Protein AF-A0A267EUT4-F1 (afdb_monomer)

Mean predicted aligned error: 7.63 Å

Organism: NCBI:txid282301

pLDDT: mean 88.38, std 17.06, range [28.73, 98.88]

Foldseek 3Di:
DVVVVVVVVVVVVVVVVVVVVVVPQPPDAPVNFKDWDAWDDDDPFWTWTWIAGPPPRDIWIKTKGQQVPDDPVLVVLVVQLLVLLQPDDDPQAWHFPDWHDHDRMIITTTQDAAQAFPLVLLVPDPDDDVVNLVLLLVSVVVSLVSCVVQQKAQQADDRNQWTFRHNDVPGRTHGHDSSVMDHADPPGQWDQPAQDYDLLLAALCSLVSHTHGSCSSVSSSVQVSVCSHPVDGQFDDPDSVRSSVCRNVVPGDDDDPPDDD

Sequence (261 aa):
KRHKFLRRLKNQSISLLFQYAYDRMTTAKFGDLYDLKEEIGRGAFSIVRRCVQKTTGLEFAAKIINTRRLSTRDMQKLEREARICRLLKHPNIVRLHDSIQDEGFHYLVFDLVTGGELFEDIVAREFYSEADASNCMQQILESVNYCHQHSIVHRDLKPENLLLASKTKGAVVKLADFGLAIELQPDQSSAWFGFAGTPGYLSPEVLRKDAYGKPVDVWACGVILYILLVGYPPFWDEDQSRLYAQIKAGAFDYHRQSGTR

Solvent-accessible surface area (backbone atoms only — not comparable to full-atom values): 14699 Å² total; per-residue (Å²): 112,71,69,62,50,55,51,52,50,51,52,50,50,51,52,49,49,51,47,53,58,53,72,57,50,64,93,60,46,61,76,81,47,36,46,81,58,61,78,76,47,75,57,98,66,33,40,28,23,36,28,29,33,68,92,78,68,50,69,28,28,31,40,39,30,54,53,79,79,49,52,76,68,52,49,55,38,50,57,47,27,55,53,51,39,64,70,50,83,50,90,26,33,60,37,50,80,46,74,43,72,42,98,56,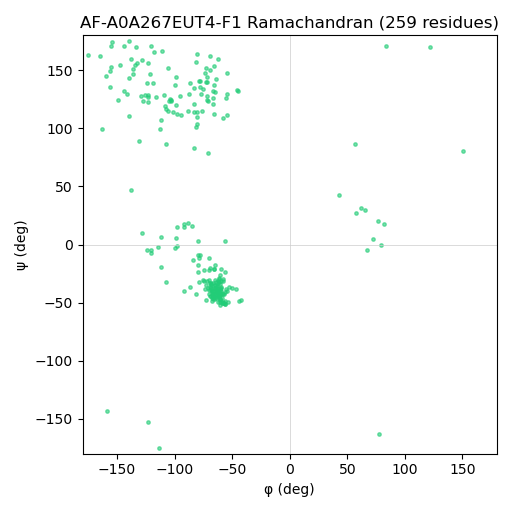31,36,37,41,31,26,60,54,65,68,30,48,40,47,58,62,54,57,72,70,44,95,75,86,51,72,69,56,41,49,59,52,47,50,38,52,48,52,36,52,50,53,35,44,77,69,35,32,34,52,52,53,62,50,59,91,30,32,28,17,50,34,77,52,91,86,43,55,51,20,45,45,78,50,71,69,40,46,76,51,56,98,89,44,75,54,43,74,86,71,86,74,56,53,81,78,34,53,32,44,46,57,78,71,67,40,64,43,44,60,64,42,48,54,47,14,49,52,41,51,53,43,25,66,74,70,75,49,68,60,52,78,54,95,48,65,68,58,28,52,48,31,45,60,67,66,59,57,82,82,79,76,76,91,79,79,132

Radius of gyration: 20.31 Å; Cα contacts (8 Å, |Δi|>4): 414; chains: 1; bounding box: 48×61×58 Å

Structure (mmCIF, N/CA/C/O backbone):
data_AF-A0A267EUT4-F1
#
_entry.id   AF-A0A267EUT4-F1
#
loop_
_atom_site.group_PDB
_atom_site.id
_atom_site.type_symbol
_atom_site.label_atom_id
_atom_site.label_alt_id
_atom_site.label_comp_id
_atom_site.label_asym_id
_atom_site.label_entity_id
_atom_site.label_seq_id
_atom_site.pdbx_PDB_ins_code
_atom_site.Cartn_x
_atom_site.Cartn_y
_atom_site.Cartn_z
_atom_site.occupancy
_atom_site.B_iso_or_equiv
_atom_site.auth_seq_id
_atom_site.auth_comp_id
_atom_site.auth_asym_id
_atom_site.auth_atom_id
_atom_site.pdbx_PDB_model_num
ATOM 1 N N . LYS A 1 1 ? -7.784 38.944 -0.589 1.00 46.94 1 LYS A N 1
ATOM 2 C CA . LYS A 1 1 ? -7.537 38.741 0.870 1.00 46.94 1 LYS A CA 1
ATOM 3 C C . LYS A 1 1 ? -8.721 38.070 1.593 1.00 46.94 1 LYS A C 1
ATOM 5 O O . LYS A 1 1 ? -8.507 37.044 2.224 1.00 46.94 1 LYS A O 1
ATOM 10 N N . ARG A 1 2 ? -9.969 38.537 1.415 1.00 28.73 2 ARG A N 1
ATOM 11 C CA . ARG A 1 2 ? -11.197 37.968 2.029 1.00 28.73 2 ARG A CA 1
ATOM 12 C C . ARG A 1 2 ? -11.488 36.493 1.663 1.00 28.73 2 ARG A C 1
ATOM 14 O O . ARG A 1 2 ? -11.863 35.710 2.524 1.00 28.73 2 ARG A O 1
ATOM 21 N N . HIS A 1 3 ? -11.206 36.085 0.422 1.00 37.44 3 HIS A N 1
ATOM 22 C CA . HIS A 1 3 ? -11.368 34.694 -0.044 1.00 37.44 3 HIS A CA 1
ATOM 23 C C . HIS A 1 3 ? -10.372 33.694 0.586 1.00 37.44 3 HIS A C 1
ATOM 25 O O . HIS A 1 3 ? -10.754 32.577 0.924 1.00 37.44 3 HIS A O 1
ATOM 31 N N . LYS A 1 4 ? -9.111 34.101 0.819 1.00 42.62 4 LYS A N 1
ATOM 32 C CA . LYS A 1 4 ? -8.109 33.282 1.535 1.00 42.62 4 LYS A CA 1
ATOM 33 C C . LYS A 1 4 ? -8.484 33.095 3.011 1.00 42.62 4 LYS A C 1
ATOM 35 O O . LYS A 1 4 ? -8.304 32.007 3.541 1.00 42.62 4 LYS A O 1
ATOM 40 N N . PHE A 1 5 ? -9.049 34.123 3.649 1.00 33.75 5 PHE A N 1
ATOM 41 C CA . PHE A 1 5 ? -9.514 34.074 5.040 1.00 33.75 5 PHE A CA 1
ATOM 42 C C . PHE A 1 5 ? -10.718 33.132 5.223 1.00 33.75 5 PHE A C 1
ATOM 44 O O . PHE A 1 5 ? -10.686 32.262 6.086 1.00 33.75 5 PHE A O 1
ATOM 51 N N . LEU A 1 6 ? -11.723 33.217 4.341 1.00 34.81 6 LEU A N 1
ATOM 52 C CA . LEU A 1 6 ? -12.895 32.328 4.359 1.00 34.81 6 LEU A CA 1
ATOM 53 C C . LEU A 1 6 ? -12.539 30.854 4.078 1.00 34.81 6 LEU A C 1
ATOM 55 O O . LEU A 1 6 ? -13.128 29.959 4.680 1.00 34.81 6 LEU A O 1
ATOM 59 N N . ARG A 1 7 ? -11.544 30.583 3.215 1.00 45.72 7 ARG A N 1
ATOM 60 C CA . ARG A 1 7 ? -11.002 29.223 3.007 1.00 45.72 7 ARG A CA 1
ATOM 61 C C . ARG A 1 7 ? -10.261 28.690 4.235 1.00 45.72 7 ARG A C 1
ATOM 63 O O . ARG A 1 7 ? -10.434 27.528 4.583 1.00 45.72 7 ARG A O 1
ATOM 70 N N . ARG A 1 8 ? -9.473 29.534 4.910 1.00 37.97 8 ARG A N 1
ATOM 71 C CA . ARG A 1 8 ? -8.750 29.166 6.140 1.00 37.97 8 ARG A CA 1
ATOM 72 C C . ARG A 1 8 ? -9.717 28.830 7.280 1.00 37.97 8 ARG A C 1
ATOM 74 O O . ARG A 1 8 ? -9.497 27.846 7.974 1.00 37.97 8 ARG A O 1
ATOM 81 N N . LEU A 1 9 ? -10.815 29.583 7.390 1.00 35.38 9 LEU A N 1
ATOM 82 C CA . LEU A 1 9 ? -11.908 29.300 8.323 1.00 35.38 9 LEU A CA 1
ATOM 83 C C . LEU A 1 9 ? -12.626 27.986 7.986 1.00 35.38 9 LEU A C 1
ATOM 85 O O . LEU A 1 9 ? -12.799 27.172 8.879 1.00 35.38 9 LEU A O 1
ATOM 89 N N . LYS A 1 10 ? -12.955 27.714 6.711 1.00 44.56 10 LYS A N 1
ATOM 90 C CA . LYS A 1 10 ? -13.550 26.421 6.305 1.00 44.56 10 LYS A CA 1
ATOM 91 C C . LYS A 1 10 ? -12.644 25.221 6.610 1.00 44.56 10 LYS A C 1
ATOM 93 O O . LYS A 1 10 ? -13.140 24.218 7.110 1.00 44.56 10 LYS A O 1
ATOM 98 N N . ASN A 1 11 ? -11.336 25.320 6.359 1.00 47.66 11 ASN A N 1
ATOM 99 C CA . ASN A 1 11 ? -10.393 24.236 6.670 1.00 47.66 11 ASN A CA 1
ATOM 100 C C . ASN A 1 11 ? -10.199 24.047 8.181 1.00 47.66 11 ASN A C 1
ATOM 102 O O . ASN A 1 11 ? -10.115 22.908 8.635 1.00 47.66 11 ASN A O 1
ATOM 106 N N . GLN A 1 12 ? -10.191 25.129 8.969 1.00 44.66 12 GLN A N 1
ATOM 107 C CA . GLN A 1 12 ? -10.233 25.021 10.430 1.00 44.66 12 GLN A CA 1
ATOM 108 C C . GLN A 1 12 ? -11.531 24.362 10.901 1.00 44.66 12 GLN A C 1
ATOM 110 O O . GLN A 1 12 ? -11.464 23.476 11.740 1.00 44.66 12 GLN A O 1
ATOM 115 N N . SER A 1 13 ? -12.690 24.708 10.333 1.00 49.50 13 SER A N 1
ATOM 116 C CA . SER A 1 13 ? -13.975 24.091 10.685 1.00 49.50 13 SER A CA 1
ATOM 117 C C . SER A 1 13 ? -14.050 22.607 10.320 1.00 49.50 13 SER A C 1
ATOM 119 O O . SER A 1 13 ? -14.604 21.836 11.092 1.00 49.50 13 SER A O 1
ATOM 121 N N . ILE A 1 14 ? -13.471 22.180 9.191 1.00 54.81 14 ILE A N 1
ATOM 122 C CA . ILE A 1 14 ? -13.390 20.757 8.818 1.00 54.81 14 ILE A CA 1
ATOM 123 C C . ILE A 1 14 ? -12.430 20.015 9.751 1.00 54.81 14 ILE A C 1
ATOM 125 O O . ILE A 1 14 ? -12.784 18.951 10.242 1.00 54.81 14 ILE A O 1
ATOM 129 N N . SER A 1 15 ? -11.261 20.586 10.059 1.00 52.94 15 SER A N 1
ATOM 130 C CA . SER A 1 15 ? -10.335 20.023 11.051 1.00 52.94 15 SER A CA 1
ATOM 131 C C . SER A 1 15 ? -10.977 19.918 12.433 1.00 52.94 15 SER A C 1
ATOM 133 O O . SER A 1 15 ? -10.787 18.913 13.104 1.00 52.94 15 SER A O 1
ATOM 135 N N . LEU A 1 16 ? -11.759 20.920 12.845 1.00 43.53 16 LEU A N 1
ATOM 136 C CA . LEU A 1 16 ? -12.514 20.920 14.096 1.00 43.53 16 LEU A CA 1
ATOM 137 C C . LEU A 1 16 ? -13.647 19.901 14.072 1.00 43.53 16 LEU A C 1
ATOM 139 O O . LEU A 1 16 ? -13.836 19.242 15.074 1.00 43.53 16 LEU A O 1
ATOM 143 N N . LEU A 1 17 ? -14.361 19.716 12.959 1.00 48.28 17 LEU A N 1
ATOM 144 C CA . LEU A 1 17 ? -15.377 18.665 12.812 1.00 48.28 17 LEU A CA 1
ATOM 145 C C . LEU A 1 17 ? -14.755 17.264 12.791 1.00 48.28 17 LEU A C 1
ATOM 147 O O . LEU A 1 17 ? -15.343 16.337 13.338 1.00 48.28 17 LEU A O 1
ATOM 151 N N . PHE A 1 18 ? -13.562 17.107 12.213 1.00 53.62 18 PHE A N 1
ATOM 152 C CA . PHE A 1 18 ? -12.778 15.876 12.305 1.00 53.62 18 PHE A CA 1
ATOM 153 C C . PHE A 1 18 ? -12.300 15.626 13.731 1.00 53.62 18 PHE A C 1
ATOM 155 O O . PHE A 1 18 ? -12.434 14.500 14.187 1.00 53.62 18 PHE A O 1
ATOM 162 N N . GLN A 1 19 ? -11.824 16.657 14.437 1.00 45.75 19 GLN A N 1
ATOM 163 C CA . GLN A 1 19 ? -11.463 16.585 15.852 1.00 45.75 19 GLN A CA 1
ATOM 164 C C . GLN A 1 19 ? -12.692 16.272 16.717 1.00 45.75 19 GLN A C 1
ATOM 166 O O . GLN A 1 19 ? -12.622 15.416 17.576 1.00 45.75 19 GLN A O 1
ATOM 171 N N . TYR A 1 20 ? -13.852 16.866 16.432 1.00 39.44 20 TYR A N 1
ATOM 172 C CA . TYR A 1 20 ? -15.113 16.602 17.136 1.00 39.44 20 TYR A CA 1
ATOM 173 C C . TYR A 1 20 ? -15.648 15.191 16.848 1.00 39.44 20 TYR A C 1
ATOM 175 O O . TYR A 1 20 ? -16.255 14.560 17.707 1.00 39.44 20 TYR A O 1
ATOM 183 N N . ALA A 1 21 ? -15.424 14.673 15.637 1.00 47.81 21 ALA A N 1
ATOM 184 C CA . ALA A 1 21 ? -15.717 13.289 15.267 1.00 47.81 21 ALA A CA 1
ATOM 185 C C . ALA A 1 21 ? -14.646 12.294 15.757 1.00 47.81 21 ALA A C 1
ATOM 187 O O . ALA A 1 21 ? -14.911 11.095 15.767 1.00 47.81 21 ALA A O 1
ATOM 188 N N . TYR A 1 22 ? -13.451 12.774 16.114 1.00 46.94 22 TYR A N 1
ATOM 189 C CA . TYR A 1 22 ? -12.378 12.027 16.776 1.00 46.94 22 TYR A CA 1
ATOM 190 C C . TYR A 1 22 ? -12.647 11.953 18.286 1.00 46.94 22 TYR A C 1
ATOM 192 O O . TYR A 1 22 ? -12.605 10.877 18.858 1.00 46.94 22 TYR A O 1
ATOM 200 N N . ASP A 1 23 ? -13.085 13.052 18.901 1.00 45.25 23 ASP A N 1
ATOM 201 C CA . ASP A 1 23 ? -13.531 13.118 20.300 1.00 45.25 23 ASP A CA 1
ATOM 202 C C . ASP A 1 23 ? -14.860 12.379 20.529 1.00 45.25 23 ASP A C 1
ATOM 204 O O . ASP A 1 23 ? -15.173 11.985 21.649 1.00 45.25 23 ASP A O 1
ATOM 208 N N . ARG A 1 24 ? -15.644 12.140 19.466 1.00 42.06 24 ARG A N 1
ATOM 209 C CA . ARG A 1 24 ? -16.771 11.192 19.468 1.00 42.06 24 ARG A CA 1
ATOM 210 C C . ARG A 1 24 ? -16.358 9.745 19.177 1.00 42.06 24 ARG A C 1
ATOM 212 O O . ARG A 1 24 ? -17.240 8.933 18.889 1.00 42.06 24 ARG A O 1
ATOM 219 N N . MET A 1 25 ? -15.070 9.394 19.266 1.00 53.47 25 MET A N 1
ATOM 220 C CA . MET A 1 25 ? -14.689 7.997 19.477 1.00 53.47 25 MET A CA 1
ATOM 221 C C . MET A 1 25 ? -15.424 7.526 20.728 1.00 53.47 25 MET A C 1
ATOM 223 O O . MET A 1 25 ? -15.230 8.026 21.833 1.00 53.47 25 MET A O 1
ATOM 227 N N . THR A 1 26 ? -16.367 6.626 20.502 1.00 50.91 26 THR A N 1
ATOM 228 C CA . THR A 1 26 ? -17.147 5.956 21.527 1.00 50.91 26 THR A CA 1
ATOM 229 C C . THR A 1 26 ? -16.214 5.483 22.634 1.00 50.91 26 THR A C 1
ATOM 231 O O . THR A 1 26 ? -15.230 4.811 22.348 1.00 50.91 26 THR A O 1
ATOM 234 N N . THR A 1 27 ? -16.564 5.741 23.894 1.00 61.03 27 THR A N 1
ATOM 235 C CA . THR A 1 27 ? -15.966 5.126 25.097 1.00 61.03 27 THR A CA 1
ATOM 236 C C . THR A 1 27 ? -16.019 3.589 25.105 1.00 61.03 27 THR A C 1
ATOM 238 O O . THR A 1 27 ? -15.648 2.964 26.095 1.00 61.03 27 THR A O 1
ATOM 241 N N . ALA A 1 28 ? -16.521 2.977 24.033 1.00 76.50 28 ALA A N 1
ATOM 242 C CA . ALA A 1 28 ? -16.614 1.547 23.847 1.00 76.50 28 ALA A CA 1
ATOM 243 C C . ALA A 1 28 ? -15.214 0.945 23.734 1.00 76.50 28 ALA A C 1
ATOM 245 O O . ALA A 1 28 ? -14.406 1.356 22.896 1.00 76.50 28 ALA A O 1
ATOM 246 N N . LYS A 1 29 ? -14.950 -0.054 24.573 1.00 91.88 29 LYS A N 1
ATOM 247 C CA . LYS A 1 29 ? -13.724 -0.837 24.493 1.00 91.88 29 LYS A CA 1
ATOM 248 C C . LYS A 1 29 ? -13.790 -1.755 23.284 1.00 91.88 29 LYS A C 1
ATOM 250 O O . LYS A 1 29 ? -14.870 -2.207 22.894 1.00 91.88 29 LYS A O 1
ATOM 255 N N . PHE A 1 30 ? -12.637 -2.100 22.715 1.00 95.12 30 PHE A N 1
ATOM 256 C CA . PHE A 1 30 ? -12.600 -3.013 21.568 1.00 95.12 30 PHE A CA 1
ATOM 257 C C . PHE A 1 30 ? -13.270 -4.351 21.915 1.00 95.12 30 PHE A C 1
ATOM 259 O O . PHE A 1 30 ? -14.073 -4.876 21.142 1.00 95.12 30 PHE A O 1
ATOM 266 N N . GLY A 1 31 ? -12.981 -4.864 23.117 1.00 95.19 31 GLY A N 1
ATOM 267 C CA . GLY A 1 31 ? -13.519 -6.128 23.617 1.00 95.19 31 GLY A CA 1
ATOM 268 C C . GLY A 1 31 ? -15.034 -6.137 23.827 1.00 95.19 31 GLY A C 1
ATOM 269 O O . GLY A 1 31 ? -15.617 -7.216 23.878 1.00 95.19 31 GLY A O 1
ATOM 270 N N . ASP A 1 32 ? -15.697 -4.981 23.899 1.00 94.94 32 ASP A N 1
ATOM 271 C CA . ASP A 1 32 ? -17.162 -4.909 23.992 1.00 94.94 32 ASP A CA 1
ATOM 272 C C . ASP A 1 32 ? -17.827 -5.101 22.621 1.00 94.94 32 ASP A C 1
ATOM 274 O O . ASP A 1 32 ? -18.977 -5.532 22.540 1.00 94.94 32 ASP A O 1
ATOM 278 N N . LEU A 1 33 ? -17.096 -4.815 21.540 1.00 96.38 33 LEU A N 1
ATOM 279 C CA . LEU A 1 33 ? -17.614 -4.774 20.172 1.00 96.38 33 LEU A CA 1
ATOM 280 C C . LEU A 1 33 ? -17.157 -5.963 19.318 1.00 96.38 33 LEU A C 1
ATOM 282 O O . LEU A 1 33 ? -17.906 -6.406 18.445 1.00 96.38 33 LEU A O 1
ATOM 286 N N . TYR A 1 34 ? -15.955 -6.489 19.564 1.00 98.12 34 TYR A N 1
ATOM 287 C CA . TYR A 1 34 ? -15.331 -7.511 18.725 1.00 98.12 34 TYR A CA 1
ATOM 288 C C . TYR A 1 34 ? -14.687 -8.631 19.548 1.00 98.12 34 TYR A C 1
ATOM 290 O O . TYR A 1 34 ? -14.114 -8.400 20.612 1.00 98.12 34 TYR A O 1
ATOM 298 N N . ASP A 1 35 ? -14.710 -9.847 19.003 1.00 98.12 35 ASP A N 1
ATOM 299 C CA . ASP A 1 35 ? -13.941 -10.987 19.503 1.00 98.12 35 ASP A CA 1
ATOM 3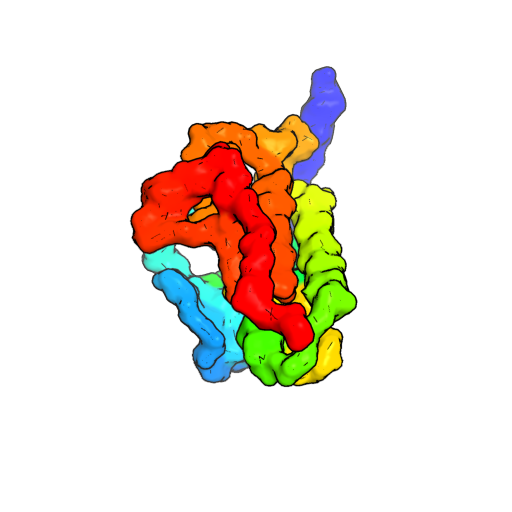00 C C . ASP A 1 35 ? -12.663 -11.172 18.677 1.00 98.12 35 ASP A C 1
ATOM 302 O O . ASP A 1 35 ? -12.737 -11.437 17.474 1.00 98.12 35 ASP A O 1
ATOM 306 N N . LEU A 1 36 ? -11.487 -11.086 19.311 1.00 97.81 36 LEU A N 1
ATOM 307 C CA . LEU A 1 36 ? -10.204 -11.397 18.663 1.00 97.81 36 LEU A CA 1
ATOM 308 C C . LEU A 1 36 ? -10.047 -12.902 18.421 1.00 97.81 36 LEU A C 1
ATOM 310 O O . LEU A 1 36 ? -10.363 -13.722 19.285 1.00 97.81 36 LEU A O 1
ATOM 314 N N . LYS A 1 37 ? -9.493 -13.254 17.262 1.00 98.06 37 LYS A N 1
ATOM 315 C CA . LYS A 1 37 ? -9.222 -14.628 16.816 1.00 98.06 37 LYS A CA 1
ATOM 316 C C . LYS A 1 37 ? -7.735 -14.788 16.501 1.00 98.06 37 LYS A C 1
ATOM 318 O O . LYS A 1 37 ? -6.921 -14.140 17.144 1.00 98.06 37 LYS A O 1
ATOM 323 N N . GLU A 1 38 ? -7.322 -15.679 15.619 1.00 97.44 38 GLU A N 1
ATOM 324 C CA . GLU A 1 38 ? -5.908 -15.930 15.318 1.00 97.44 38 GLU A CA 1
ATOM 325 C C . GLU A 1 38 ? -5.160 -14.713 14.736 1.00 97.44 38 GLU A C 1
ATOM 327 O O . GLU A 1 38 ? -5.753 -13.754 14.237 1.00 97.44 38 GLU A O 1
ATOM 332 N N . GLU A 1 39 ? -3.832 -14.743 14.846 1.00 96.81 39 GLU A N 1
ATOM 333 C CA . GLU A 1 39 ? -2.935 -13.804 14.172 1.00 96.81 39 GLU A CA 1
ATOM 334 C C . GLU A 1 39 ? -2.835 -14.146 12.687 1.00 96.81 39 GLU A C 1
ATOM 336 O O . GLU A 1 39 ? -2.670 -15.308 12.331 1.00 96.81 39 GLU A O 1
ATOM 341 N N . ILE A 1 40 ? -2.937 -13.122 11.843 1.00 92.88 40 ILE A N 1
ATOM 342 C CA . ILE A 1 40 ? -2.873 -13.243 10.380 1.00 92.88 40 ILE A CA 1
ATOM 343 C C . ILE A 1 40 ? -1.730 -12.420 9.775 1.00 92.88 40 ILE A C 1
ATOM 345 O O . ILE A 1 40 ? -1.463 -12.523 8.586 1.00 92.88 40 ILE A O 1
ATOM 349 N N . GLY A 1 41 ? -1.045 -11.603 10.578 1.00 88.19 41 GLY A N 1
ATOM 350 C CA . GLY A 1 41 ? 0.112 -10.836 10.131 1.00 88.19 41 GLY A CA 1
ATOM 351 C C . GLY A 1 41 ? 0.781 -10.069 11.265 1.00 88.19 41 GLY A C 1
ATOM 352 O O . GLY A 1 41 ? 0.193 -9.841 12.326 1.00 88.19 41 GLY A O 1
ATOM 353 N N . ARG A 1 42 ? 2.021 -9.634 11.039 1.00 89.69 42 ARG A N 1
ATOM 354 C CA . ARG A 1 42 ? 2.817 -8.902 12.028 1.00 89.69 42 ARG A CA 1
ATOM 355 C C . ARG A 1 42 ? 3.669 -7.834 11.356 1.00 89.69 42 ARG A C 1
ATOM 357 O O . ARG A 1 42 ? 4.353 -8.104 10.379 1.00 89.69 42 ARG A O 1
ATOM 364 N N . GLY A 1 43 ? 3.630 -6.629 11.912 1.00 80.81 43 GLY A N 1
ATOM 365 C CA . GLY A 1 43 ? 4.488 -5.508 11.536 1.00 80.81 43 GLY A CA 1
ATOM 366 C C . GLY A 1 43 ? 5.451 -5.133 12.663 1.00 80.81 43 GLY A C 1
ATOM 367 O O . GLY A 1 43 ? 5.478 -5.763 13.719 1.00 80.81 43 GLY A O 1
ATOM 368 N N . ALA A 1 44 ? 6.218 -4.058 12.466 1.00 77.88 44 ALA A N 1
ATOM 369 C CA . ALA A 1 44 ? 7.237 -3.618 13.426 1.00 77.88 44 ALA A CA 1
ATOM 370 C C . ALA A 1 44 ? 6.667 -3.269 14.819 1.00 77.88 44 ALA A C 1
ATOM 372 O O . ALA A 1 44 ? 7.262 -3.609 15.840 1.00 77.88 44 ALA A O 1
ATOM 373 N N . PHE A 1 45 ? 5.503 -2.610 14.864 1.00 83.69 45 PHE A N 1
ATOM 374 C CA . PHE A 1 45 ? 4.847 -2.163 16.107 1.00 83.69 45 PHE A CA 1
ATOM 375 C C . PHE A 1 45 ? 3.385 -2.605 16.210 1.00 83.69 45 PHE A C 1
ATOM 377 O O . PHE A 1 45 ? 2.649 -2.141 17.086 1.00 83.69 45 PHE A O 1
ATOM 384 N N . SER A 1 46 ? 2.956 -3.478 15.300 1.00 91.31 46 SER A N 1
ATOM 385 C CA . SER A 1 46 ? 1.572 -3.908 15.182 1.00 91.31 46 SER A CA 1
ATOM 386 C C . SER A 1 46 ? 1.465 -5.406 14.967 1.00 91.31 46 SER A C 1
ATOM 388 O O . SER A 1 46 ? 2.327 -6.020 14.342 1.00 91.31 46 SER A O 1
ATOM 390 N N . ILE A 1 47 ? 0.365 -5.983 15.430 1.00 94.69 47 ILE A N 1
ATOM 391 C CA . ILE A 1 47 ? -0.054 -7.339 15.073 1.00 94.69 47 ILE A CA 1
ATOM 392 C C . ILE A 1 47 ? -1.406 -7.216 14.386 1.00 94.69 47 ILE A C 1
ATOM 394 O O . ILE A 1 47 ? -2.243 -6.428 14.820 1.00 94.69 47 ILE A O 1
ATOM 398 N N . VAL A 1 48 ? -1.621 -7.972 13.319 1.00 95.69 48 VAL A N 1
ATOM 399 C CA . VAL A 1 48 ? -2.914 -8.068 12.648 1.00 95.69 48 VAL A CA 1
ATOM 400 C C . VAL A 1 48 ? -3.553 -9.390 13.052 1.00 95.69 48 VAL A C 1
ATOM 402 O O . VAL A 1 48 ? -2.958 -10.453 12.882 1.00 95.69 48 VAL A O 1
ATOM 405 N N . ARG A 1 49 ? -4.758 -9.333 13.617 1.00 97.88 49 ARG A N 1
ATOM 406 C CA . ARG A 1 49 ? -5.543 -10.520 13.987 1.00 97.88 49 ARG A CA 1
ATOM 407 C C . ARG A 1 49 ? -6.881 -10.493 13.277 1.00 97.88 49 ARG A C 1
ATOM 409 O O . ARG A 1 49 ? -7.457 -9.418 13.112 1.00 97.88 49 ARG A O 1
ATOM 416 N N . ARG A 1 50 ? -7.413 -11.661 12.923 1.00 98.19 50 ARG A N 1
ATOM 417 C CA . ARG A 1 50 ? -8.827 -11.750 12.549 1.00 98.19 50 ARG A CA 1
ATOM 418 C C . ARG A 1 50 ? -9.680 -11.393 13.770 1.00 98.19 50 ARG A C 1
ATOM 420 O O . ARG A 1 50 ? -9.336 -11.746 14.903 1.00 98.19 50 ARG A O 1
ATOM 427 N N . CYS A 1 51 ? -10.784 -10.689 13.563 1.00 98.44 51 CYS A N 1
ATOM 428 C CA . CYS A 1 51 ? -11.777 -10.430 14.598 1.00 98.44 51 CYS A CA 1
ATOM 429 C C . CYS A 1 51 ? -13.199 -10.574 14.056 1.00 98.44 51 CYS A C 1
ATOM 431 O O . CYS A 1 51 ? -13.420 -10.526 12.850 1.00 98.44 51 CYS A O 1
ATOM 433 N N . VAL A 1 52 ? -14.159 -10.780 14.957 1.00 98.50 52 VAL A N 1
ATOM 434 C CA . VAL A 1 52 ? -15.581 -10.935 14.620 1.00 98.50 52 VAL A CA 1
ATOM 435 C C . VAL A 1 52 ? -16.380 -9.888 15.379 1.00 98.50 52 VAL A C 1
ATOM 437 O O . VAL A 1 52 ? -16.246 -9.791 16.598 1.00 98.50 52 VAL A O 1
ATOM 440 N N . GLN A 1 53 ? -17.198 -9.101 14.685 1.00 98.25 53 GLN A N 1
ATOM 441 C CA . GLN A 1 53 ? -18.078 -8.122 15.320 1.00 98.25 53 GLN A CA 1
ATOM 442 C C . GLN A 1 53 ? -19.229 -8.837 16.032 1.00 98.25 53 GLN A C 1
ATOM 444 O O . GLN A 1 53 ? -19.989 -9.577 15.411 1.00 98.25 53 GLN A O 1
ATOM 449 N N . LYS A 1 54 ? -19.397 -8.583 17.332 1.00 97.69 54 LYS A N 1
ATOM 450 C CA . LYS A 1 54 ? -20.330 -9.325 18.195 1.00 97.69 54 LYS A CA 1
ATOM 451 C C . LYS A 1 54 ? -21.796 -9.187 17.791 1.00 97.69 54 LYS A C 1
ATOM 453 O O . LYS A 1 54 ? -22.563 -10.130 17.934 1.00 97.69 54 LYS A O 1
ATOM 458 N N . THR A 1 55 ? -22.194 -8.016 17.301 1.00 96.62 55 THR A N 1
ATOM 459 C CA . THR A 1 55 ? -23.595 -7.717 16.966 1.00 96.62 55 THR A CA 1
ATOM 460 C C . THR A 1 55 ? -24.039 -8.307 15.632 1.00 96.62 55 THR A C 1
ATOM 462 O O . THR A 1 55 ? -25.208 -8.649 15.485 1.00 96.62 55 THR A O 1
ATOM 465 N N . THR A 1 56 ? -23.133 -8.411 14.658 1.00 97.12 56 THR A N 1
ATOM 466 C CA . THR A 1 56 ? -23.461 -8.811 13.279 1.00 97.12 56 THR A CA 1
ATOM 467 C C . THR A 1 56 ? -22.903 -10.179 12.898 1.00 97.12 56 THR A C 1
ATOM 469 O O . THR A 1 56 ? -23.368 -10.771 11.929 1.00 97.12 56 THR A O 1
ATOM 472 N N . GLY A 1 57 ? -21.895 -10.675 13.620 1.00 97.31 57 GLY A N 1
ATOM 473 C CA . GLY A 1 57 ? -21.139 -11.871 13.254 1.00 97.31 57 GLY A CA 1
ATOM 474 C C . GLY A 1 57 ? -20.189 -11.677 12.066 1.00 97.31 57 GLY A C 1
ATOM 475 O O . GLY A 1 57 ? -19.579 -12.649 11.630 1.00 97.31 57 GLY A O 1
ATOM 476 N N . LEU A 1 58 ? -20.050 -10.456 11.534 1.00 97.69 58 LEU A N 1
ATOM 477 C CA . LEU A 1 58 ? -19.160 -10.174 10.405 1.00 97.69 58 LEU A CA 1
ATOM 478 C C . LEU A 1 58 ? -17.687 -10.234 10.823 1.00 97.69 58 LEU A C 1
ATOM 480 O O . LEU A 1 58 ? -17.322 -9.812 11.923 1.00 97.69 58 LEU A O 1
ATOM 484 N N . GLU A 1 59 ? -16.844 -10.732 9.921 1.00 98.19 59 GLU A N 1
ATOM 485 C CA . GLU A 1 59 ? -15.410 -10.899 10.152 1.00 98.19 59 GLU A CA 1
ATOM 486 C C . GLU A 1 59 ? -14.580 -9.758 9.553 1.00 98.19 59 GLU A C 1
ATOM 488 O O . GLU A 1 59 ? -14.874 -9.247 8.472 1.00 98.19 59 GLU A O 1
ATOM 493 N N . PHE A 1 60 ? -13.508 -9.393 10.255 1.00 98.31 60 PHE A N 1
ATOM 494 C CA . PHE A 1 60 ? -12.625 -8.275 9.931 1.00 98.31 60 PHE A CA 1
ATOM 495 C C . PHE A 1 60 ? -11.165 -8.600 10.270 1.00 98.31 60 PHE A C 1
ATOM 497 O O . PHE A 1 60 ? -10.863 -9.594 10.936 1.00 98.31 60 PHE A O 1
ATOM 504 N N . ALA A 1 61 ? -10.252 -7.730 9.840 1.00 97.94 61 ALA A N 1
ATOM 505 C CA . ALA A 1 61 ? -8.855 -7.733 10.261 1.00 97.94 61 ALA A CA 1
ATOM 506 C C . ALA A 1 61 ? -8.590 -6.550 11.205 1.00 97.94 61 ALA A C 1
ATOM 508 O O . ALA A 1 61 ? -8.692 -5.392 10.810 1.00 97.94 61 ALA A O 1
ATOM 509 N N . ALA A 1 62 ? -8.224 -6.819 12.456 1.00 97.75 62 ALA A N 1
ATOM 510 C CA . ALA A 1 62 ? -7.829 -5.797 13.419 1.00 97.75 62 ALA A CA 1
ATOM 511 C C . ALA A 1 62 ? -6.305 -5.634 13.420 1.00 97.75 62 ALA A C 1
ATOM 513 O O . ALA A 1 62 ? -5.587 -6.517 13.893 1.00 97.75 62 ALA A O 1
ATOM 514 N N . LYS A 1 63 ? -5.810 -4.489 12.938 1.00 96.25 63 LYS A N 1
ATOM 515 C CA . LYS A 1 63 ? -4.422 -4.049 13.146 1.00 96.25 63 LYS A CA 1
ATOM 516 C C . LYS A 1 63 ? -4.335 -3.429 14.540 1.00 96.25 63 LYS A C 1
ATOM 518 O O . LYS A 1 63 ? -4.908 -2.372 14.793 1.00 96.25 63 LYS A O 1
ATOM 523 N N . ILE A 1 64 ? -3.649 -4.120 15.443 1.00 96.38 64 ILE A N 1
ATOM 524 C CA . ILE A 1 64 ? -3.503 -3.781 16.860 1.00 96.38 64 ILE A CA 1
ATOM 525 C C . ILE A 1 64 ? -2.132 -3.144 17.056 1.00 96.38 64 ILE A C 1
ATOM 527 O O . ILE A 1 64 ? -1.109 -3.812 16.897 1.00 96.38 64 ILE A O 1
ATOM 531 N N . ILE A 1 65 ? -2.100 -1.862 17.409 1.00 95.31 65 ILE A N 1
ATOM 532 C CA . ILE A 1 65 ? -0.873 -1.093 17.631 1.00 95.31 65 ILE A CA 1
ATOM 533 C C . ILE A 1 65 ? -0.712 -0.812 19.123 1.00 95.31 65 ILE A C 1
ATOM 535 O O . ILE A 1 65 ? -1.624 -0.289 19.759 1.00 95.31 65 ILE A O 1
ATOM 539 N N . ASN A 1 66 ? 0.454 -1.124 19.693 1.00 93.38 66 ASN A N 1
ATOM 540 C CA . ASN A 1 66 ? 0.757 -0.791 21.088 1.00 93.38 66 ASN A CA 1
ATOM 541 C C . ASN A 1 66 ? 1.205 0.673 21.193 1.00 93.38 66 ASN A C 1
ATOM 543 O O . ASN A 1 66 ? 2.360 0.997 20.912 1.00 93.38 66 ASN A O 1
ATOM 547 N N . THR A 1 67 ? 0.303 1.555 21.623 1.00 92.69 67 THR A N 1
ATOM 548 C CA . THR A 1 67 ? 0.556 3.002 21.658 1.00 92.69 67 THR A CA 1
ATOM 549 C C . THR A 1 67 ? 1.493 3.422 22.784 1.00 92.69 67 THR A C 1
ATOM 551 O O . THR A 1 67 ? 2.168 4.440 22.655 1.00 92.69 67 THR A O 1
ATOM 554 N N . ARG A 1 68 ? 1.636 2.613 23.845 1.00 90.50 68 ARG A N 1
ATOM 555 C CA . ARG A 1 68 ? 2.576 2.883 24.955 1.00 90.50 68 ARG A CA 1
ATOM 556 C C . ARG A 1 68 ? 4.043 2.832 24.528 1.00 90.50 68 ARG A C 1
ATOM 558 O O . ARG A 1 68 ? 4.899 3.361 25.227 1.00 90.50 68 ARG A O 1
ATOM 565 N N . ARG A 1 69 ? 4.342 2.162 23.411 1.00 86.75 69 ARG A N 1
ATOM 566 C CA . ARG A 1 69 ? 5.701 2.025 22.863 1.00 86.75 69 ARG A CA 1
ATOM 567 C C . ARG A 1 69 ? 6.004 3.019 21.742 1.00 86.75 69 ARG A C 1
ATOM 569 O O . ARG A 1 69 ? 7.110 2.991 21.209 1.00 86.75 69 ARG A O 1
ATOM 576 N N . LEU A 1 70 ? 5.046 3.865 21.364 1.00 88.94 70 LEU A N 1
ATOM 577 C CA . LEU A 1 70 ? 5.221 4.800 20.259 1.00 88.94 70 LEU A CA 1
ATOM 578 C C . LEU A 1 70 ? 5.874 6.101 20.722 1.00 88.94 70 LEU A C 1
ATOM 580 O O . LEU A 1 70 ? 5.518 6.672 21.750 1.00 88.94 70 LEU A O 1
ATOM 584 N N . SER A 1 71 ? 6.793 6.608 19.902 1.00 92.12 71 SER A N 1
ATOM 585 C CA . SER A 1 71 ? 7.254 7.990 20.015 1.00 92.12 71 SER A CA 1
ATOM 586 C C . SER A 1 71 ? 6.143 8.965 19.599 1.00 92.12 71 SER A C 1
ATOM 588 O O . SER A 1 71 ? 5.232 8.597 18.853 1.00 92.12 71 SER A O 1
ATOM 590 N N . THR A 1 72 ? 6.248 10.245 19.978 1.00 90.50 72 THR A N 1
ATOM 591 C CA . THR A 1 72 ? 5.327 11.301 19.502 1.00 90.50 72 THR A CA 1
ATOM 592 C C . THR A 1 72 ? 5.235 11.339 17.974 1.00 90.50 72 THR A C 1
ATOM 594 O O . THR A 1 72 ? 4.165 11.556 17.410 1.00 90.50 72 THR A O 1
ATOM 597 N N . ARG A 1 73 ? 6.354 11.084 17.285 1.00 89.56 73 ARG A N 1
ATOM 598 C CA . ARG A 1 73 ? 6.407 11.050 15.821 1.00 89.56 73 ARG A CA 1
ATOM 599 C C . ARG A 1 73 ? 5.628 9.868 15.248 1.00 89.56 73 ARG A C 1
ATOM 601 O O . ARG A 1 73 ? 4.979 10.024 14.219 1.00 89.56 73 ARG A O 1
ATOM 608 N N . ASP A 1 74 ? 5.706 8.698 15.872 1.00 90.62 74 ASP A N 1
ATOM 609 C CA . ASP A 1 74 ? 4.989 7.512 15.394 1.00 90.62 74 ASP A CA 1
ATOM 610 C C . ASP A 1 74 ? 3.496 7.586 15.721 1.00 90.62 74 ASP A C 1
ATOM 612 O O . ASP A 1 74 ? 2.686 7.162 14.901 1.00 90.62 74 ASP A O 1
ATOM 616 N N . MET A 1 75 ? 3.120 8.241 16.825 1.00 90.94 75 MET A N 1
ATOM 617 C CA . MET A 1 75 ? 1.721 8.579 17.101 1.00 90.94 75 MET A CA 1
ATOM 618 C C . MET A 1 75 ? 1.121 9.457 15.991 1.00 90.94 75 MET A C 1
ATOM 620 O O . MET A 1 75 ? 0.065 9.145 15.454 1.00 90.94 75 MET A O 1
ATOM 624 N N . GLN A 1 76 ? 1.838 10.499 15.554 1.00 91.38 76 GLN A N 1
ATOM 625 C CA . GLN A 1 76 ? 1.388 11.352 14.443 1.00 91.38 76 GLN A CA 1
ATOM 626 C C . GLN A 1 76 ? 1.261 10.592 13.113 1.00 91.38 76 GLN A C 1
ATOM 628 O O . GLN A 1 76 ? 0.415 10.928 12.281 1.00 91.38 76 GLN A O 1
ATOM 633 N N . LYS A 1 77 ? 2.112 9.582 12.874 1.00 90.88 77 LYS A N 1
ATOM 634 C CA . LYS A 1 77 ? 1.978 8.711 11.695 1.00 90.88 77 LYS A CA 1
ATOM 635 C C . LYS A 1 77 ? 0.725 7.846 11.796 1.00 90.88 77 LYS A C 1
ATOM 637 O O . LYS A 1 77 ? -0.002 7.772 10.814 1.00 90.88 77 LYS A O 1
ATOM 642 N N . LEU A 1 78 ? 0.461 7.262 12.964 1.00 92.06 78 LEU A N 1
ATOM 643 C CA . LEU A 1 78 ? -0.733 6.457 13.222 1.00 92.06 78 LEU A CA 1
ATOM 644 C C . LEU A 1 78 ? -2.021 7.276 13.040 1.00 92.06 78 LEU A C 1
ATOM 646 O O . LEU A 1 78 ? -2.927 6.852 12.328 1.00 92.06 78 LEU A O 1
ATOM 650 N N . GLU A 1 79 ? -2.086 8.480 13.611 1.00 92.06 79 GLU A N 1
ATOM 651 C CA . GLU A 1 79 ? -3.229 9.388 13.434 1.00 92.06 79 GLU A CA 1
ATOM 652 C C . GLU A 1 79 ? -3.443 9.766 11.962 1.00 92.06 79 GLU A C 1
ATOM 654 O O . GLU A 1 79 ? -4.580 9.865 11.491 1.00 92.06 79 GLU A O 1
ATOM 659 N N . ARG A 1 80 ? -2.350 9.971 11.214 1.00 93.81 80 ARG A N 1
ATOM 660 C CA . ARG A 1 80 ? -2.417 10.223 9.771 1.00 93.81 80 ARG A CA 1
ATOM 661 C C . ARG A 1 80 ? -2.928 9.003 9.010 1.00 93.81 80 ARG A C 1
ATOM 663 O O . ARG A 1 80 ? -3.816 9.174 8.182 1.00 93.81 80 ARG A O 1
ATOM 670 N N . GLU A 1 81 ? -2.410 7.811 9.291 1.00 94.44 81 GLU A N 1
ATOM 671 C CA . GLU A 1 81 ? -2.859 6.556 8.674 1.00 94.44 81 GLU A CA 1
ATOM 672 C C . GLU A 1 81 ? -4.363 6.353 8.898 1.00 94.44 81 GLU A C 1
ATOM 674 O O . GLU A 1 81 ? -5.114 6.207 7.936 1.00 94.44 81 GLU A O 1
ATOM 679 N N . ALA A 1 82 ? -4.831 6.457 10.146 1.00 93.94 82 ALA A N 1
ATOM 680 C CA . ALA A 1 82 ? -6.247 6.312 10.480 1.00 93.94 82 ALA A CA 1
ATOM 681 C C . ALA A 1 82 ? -7.127 7.339 9.744 1.00 93.94 82 ALA A C 1
ATOM 683 O O . ALA A 1 82 ? -8.184 6.993 9.209 1.00 93.94 82 ALA A O 1
ATOM 684 N N . ARG A 1 83 ? -6.688 8.605 9.668 1.00 95.00 83 ARG A N 1
ATOM 685 C CA . ARG A 1 83 ? -7.408 9.666 8.946 1.00 95.00 83 ARG A CA 1
ATOM 686 C C . ARG A 1 83 ? -7.479 9.395 7.441 1.00 95.00 83 ARG A C 1
ATOM 688 O O . ARG A 1 83 ? -8.564 9.516 6.872 1.00 95.00 83 ARG A O 1
ATOM 695 N N . ILE A 1 84 ? -6.357 9.026 6.820 1.00 96.56 84 ILE A N 1
ATOM 696 C CA . ILE A 1 84 ? -6.272 8.691 5.391 1.00 96.56 84 ILE A CA 1
ATOM 697 C C . ILE A 1 84 ? -7.184 7.502 5.079 1.00 96.56 84 ILE A C 1
ATOM 699 O O . ILE A 1 84 ? -8.063 7.609 4.225 1.00 96.56 84 ILE A O 1
ATOM 703 N N . CYS A 1 85 ? -7.052 6.405 5.822 1.00 95.94 85 CYS A N 1
ATOM 704 C CA . CYS A 1 85 ? -7.857 5.204 5.612 1.00 95.94 85 CYS A CA 1
ATOM 705 C C . CYS A 1 85 ? -9.359 5.457 5.813 1.00 95.94 85 CYS A C 1
ATOM 707 O O . CYS A 1 85 ? -10.178 4.863 5.120 1.00 95.94 85 CYS A O 1
ATOM 709 N N . ARG A 1 86 ? -9.748 6.371 6.716 1.00 94.88 86 ARG A N 1
ATOM 710 C CA . ARG A 1 86 ? -11.161 6.742 6.905 1.00 94.88 86 ARG A CA 1
ATOM 711 C C . ARG A 1 86 ? -11.738 7.538 5.729 1.00 94.88 86 ARG A C 1
ATOM 713 O O . ARG A 1 86 ? -12.943 7.455 5.470 1.00 94.88 86 ARG A O 1
ATOM 720 N N . LEU A 1 87 ? -10.905 8.323 5.043 1.00 95.50 87 LEU A N 1
ATOM 721 C CA . LEU A 1 87 ? -11.296 9.084 3.853 1.00 95.50 87 LEU A CA 1
ATOM 722 C C . LEU A 1 87 ? -11.478 8.170 2.633 1.00 95.50 87 LEU A C 1
ATOM 724 O O . LEU A 1 87 ? -12.394 8.378 1.835 1.00 95.50 87 LEU A O 1
ATOM 728 N N . LEU A 1 88 ? -10.619 7.161 2.491 1.00 97.12 88 LEU A N 1
ATOM 729 C CA . LEU A 1 88 ? -10.566 6.322 1.301 1.00 97.12 88 LEU A CA 1
ATOM 730 C C . LEU A 1 88 ? -11.645 5.231 1.308 1.00 97.12 88 LEU A C 1
ATOM 732 O O . LEU A 1 88 ? -11.627 4.305 2.114 1.00 97.12 88 LEU A O 1
ATOM 736 N N . LYS A 1 89 ? -12.596 5.329 0.373 1.00 97.38 89 LYS A N 1
ATOM 737 C CA . LYS A 1 89 ? -13.697 4.372 0.198 1.00 97.38 89 LYS A CA 1
ATOM 738 C C . LYS A 1 89 ? -13.790 3.959 -1.267 1.00 97.38 89 LYS A C 1
ATOM 740 O O . LYS A 1 89 ? -14.519 4.572 -2.039 1.00 97.38 89 LYS A O 1
ATOM 745 N N . HIS A 1 90 ? -13.055 2.916 -1.630 1.00 98.44 90 HIS A N 1
ATOM 746 C CA . HIS A 1 90 ? -12.968 2.413 -2.999 1.00 98.44 90 HIS A CA 1
ATOM 747 C C . HIS A 1 90 ? -12.965 0.875 -2.998 1.00 98.44 90 HIS A C 1
ATOM 749 O O . HIS A 1 90 ? -12.372 0.297 -2.086 1.00 98.44 90 HIS A O 1
ATOM 755 N N . PRO A 1 91 ? -13.591 0.188 -3.975 1.00 97.88 91 PRO A N 1
ATOM 756 C CA . PRO A 1 91 ? -13.599 -1.280 -4.035 1.00 97.88 91 PRO A CA 1
ATOM 757 C C . PRO A 1 91 ? -12.190 -1.895 -4.033 1.00 97.88 91 PRO A C 1
ATOM 759 O O . PRO A 1 91 ? -11.961 -2.884 -3.335 1.00 97.88 91 PRO A O 1
ATOM 762 N N . ASN A 1 92 ? -11.242 -1.260 -4.730 1.00 98.62 92 ASN A N 1
ATOM 763 C CA . ASN A 1 92 ? -9.839 -1.685 -4.827 1.00 98.62 92 ASN A CA 1
ATOM 764 C C . ASN A 1 92 ? -8.928 -1.139 -3.716 1.00 98.62 92 ASN A C 1
ATOM 766 O O . ASN A 1 92 ? -7.715 -1.098 -3.884 1.00 98.62 92 ASN A O 1
ATOM 770 N N . ILE A 1 93 ? -9.484 -0.681 -2.593 1.00 98.69 93 ILE A N 1
ATOM 771 C CA . ILE A 1 93 ? -8.718 -0.284 -1.403 1.00 98.69 93 ILE A CA 1
ATOM 772 C C . ILE A 1 93 ? -9.246 -1.089 -0.213 1.00 98.69 93 ILE A C 1
ATOM 774 O O . ILE A 1 93 ? -10.455 -1.305 -0.087 1.00 98.69 93 ILE A O 1
ATOM 778 N N . VAL A 1 94 ? -8.350 -1.559 0.656 1.00 97.88 94 VAL A N 1
ATOM 779 C CA . VAL A 1 94 ? -8.729 -2.205 1.920 1.00 97.88 94 VAL A CA 1
ATOM 780 C C . VAL A 1 94 ? -9.404 -1.168 2.816 1.00 97.88 94 VAL A C 1
ATOM 782 O O . VAL A 1 94 ? -8.783 -0.200 3.259 1.00 97.88 94 VAL A O 1
ATOM 785 N N . ARG A 1 95 ? -10.702 -1.345 3.066 1.00 97.44 95 ARG A N 1
ATOM 786 C CA . ARG A 1 95 ? -11.508 -0.350 3.773 1.00 97.44 95 ARG A CA 1
ATOM 787 C C . ARG A 1 95 ? -11.262 -0.400 5.276 1.00 97.44 95 ARG A C 1
ATOM 789 O O . ARG A 1 95 ? -11.317 -1.473 5.865 1.00 97.44 95 ARG A O 1
ATOM 796 N N . LEU A 1 96 ? -11.105 0.769 5.900 1.00 97.69 96 LEU A N 1
ATOM 797 C CA . LEU A 1 96 ? -11.209 0.930 7.351 1.00 97.69 96 LEU A CA 1
ATOM 798 C C . LEU A 1 96 ? -12.683 1.072 7.757 1.00 97.69 96 LEU A C 1
ATOM 800 O O . LEU A 1 96 ? -13.380 1.987 7.306 1.00 97.69 96 LEU A O 1
ATOM 804 N N . HIS A 1 97 ? -13.150 0.171 8.612 1.00 96.12 97 HIS A N 1
ATOM 805 C CA . HIS A 1 97 ? -14.497 0.179 9.187 1.00 96.12 97 HIS A CA 1
ATOM 806 C C . HIS A 1 97 ? -14.544 0.919 10.512 1.00 96.12 97 HIS A C 1
ATOM 808 O O . HIS A 1 97 ? -15.485 1.677 10.743 1.00 96.12 97 HIS A O 1
ATOM 814 N N . ASP A 1 98 ? -13.522 0.733 11.347 1.00 94.94 98 ASP A N 1
ATOM 815 C CA . ASP A 1 98 ? -13.504 1.280 12.699 1.00 94.94 98 ASP A CA 1
ATOM 816 C C . ASP A 1 98 ? -12.091 1.652 13.159 1.00 94.94 98 ASP A C 1
ATOM 818 O O . ASP A 1 98 ? -11.093 1.099 12.693 1.00 94.94 98 ASP A O 1
ATOM 822 N N . SER A 1 99 ? -12.014 2.598 14.089 1.00 94.75 99 SER A N 1
ATOM 823 C CA . SER A 1 99 ? -10.781 3.066 14.717 1.00 94.75 99 SER A CA 1
ATOM 824 C C . SER A 1 99 ? -11.069 3.269 16.196 1.00 94.75 99 SER A C 1
ATOM 826 O O . SER A 1 99 ? -11.798 4.194 16.552 1.00 94.75 99 SER A O 1
ATOM 828 N N . ILE A 1 100 ? -10.494 2.421 17.046 1.00 94.50 100 ILE A N 1
ATOM 829 C CA . ILE A 1 100 ? -10.806 2.349 18.479 1.00 94.50 100 ILE A CA 1
ATOM 830 C C . ILE A 1 100 ? -9.512 2.490 19.276 1.00 94.50 100 ILE A C 1
ATOM 832 O O . ILE A 1 100 ? -8.550 1.761 19.041 1.00 94.50 100 ILE A O 1
ATOM 836 N N . GLN A 1 101 ? -9.489 3.406 20.239 1.00 91.94 101 GLN A N 1
ATOM 837 C CA . GLN A 1 101 ? -8.383 3.556 21.178 1.00 91.94 101 GLN A CA 1
ATOM 838 C C . GLN A 1 101 ? -8.802 2.983 22.530 1.00 91.94 101 GLN A C 1
ATOM 840 O O . GLN A 1 101 ? -9.814 3.399 23.086 1.00 91.94 101 GLN A O 1
ATOM 845 N N . ASP A 1 102 ? -8.037 2.023 23.046 1.00 90.31 102 ASP A N 1
ATOM 846 C CA . ASP A 1 102 ? -8.406 1.271 24.246 1.00 90.31 102 ASP A CA 1
ATOM 847 C C . ASP A 1 102 ? -7.153 0.833 25.024 1.00 90.31 102 ASP A C 1
ATOM 849 O O . ASP A 1 102 ? -6.241 0.219 24.473 1.00 90.31 102 ASP A O 1
ATOM 853 N N . GLU A 1 103 ? -7.084 1.211 26.303 1.00 85.69 103 GLU A N 1
ATOM 854 C CA . GLU A 1 103 ? -6.064 0.803 27.286 1.00 85.69 103 GLU A CA 1
ATOM 855 C C . GLU A 1 103 ? -4.595 0.788 26.795 1.00 85.69 103 GLU A C 1
ATOM 857 O O . GLU A 1 103 ? -3.802 -0.081 27.156 1.00 85.69 103 GLU A O 1
ATOM 862 N N . GLY A 1 104 ? -4.154 1.793 26.032 1.00 90.31 104 GLY A N 1
ATOM 863 C CA . GLY A 1 104 ? -2.768 1.860 25.529 1.00 90.31 104 GLY A CA 1
ATOM 864 C C . GLY A 1 104 ? -2.513 1.022 24.272 1.00 90.31 104 GLY A C 1
ATOM 865 O O . GLY A 1 104 ? -1.360 0.760 23.916 1.00 90.31 104 GLY A O 1
ATOM 866 N N . PHE A 1 105 ? -3.590 0.643 23.592 1.00 93.75 105 PHE A N 1
ATOM 867 C CA . PHE A 1 105 ? -3.600 0.105 22.246 1.00 93.75 105 PHE A CA 1
ATOM 868 C C . PHE A 1 105 ? -4.496 0.953 21.340 1.00 93.75 105 PHE A C 1
ATOM 870 O O . PHE A 1 105 ? -5.403 1.652 21.795 1.00 93.75 105 PHE A O 1
ATOM 877 N N . HIS A 1 106 ? -4.228 0.889 20.042 1.00 94.88 106 HIS A N 1
ATOM 878 C CA . HIS A 1 106 ? -5.095 1.423 18.998 1.00 94.88 106 HIS A CA 1
ATOM 879 C C . HIS A 1 106 ? -5.434 0.288 18.042 1.00 94.88 106 HIS A C 1
ATOM 881 O O . HIS A 1 106 ? -4.539 -0.408 17.563 1.00 94.88 106 HIS A O 1
ATOM 887 N N . TYR A 1 107 ? -6.718 0.102 17.783 1.00 96.38 107 TYR A N 1
ATOM 888 C CA . TYR A 1 107 ? -7.264 -0.915 16.901 1.00 96.38 107 TYR A CA 1
ATOM 889 C C . TYR A 1 107 ? -7.787 -0.234 15.643 1.00 96.38 107 TYR A C 1
ATOM 891 O O . TYR A 1 107 ? -8.683 0.607 15.716 1.00 96.38 107 TYR A O 1
ATOM 899 N N . LEU A 1 108 ? -7.231 -0.595 14.494 1.00 96.44 108 LEU A N 1
ATOM 900 C CA . LEU A 1 108 ? -7.762 -0.223 13.187 1.00 96.44 108 LEU A CA 1
ATOM 901 C C . LEU A 1 108 ? -8.417 -1.466 12.579 1.00 96.44 108 LEU A C 1
ATOM 903 O O . LEU A 1 108 ? -7.737 -2.467 12.346 1.00 96.44 108 LEU A O 1
ATOM 907 N N . VAL A 1 109 ? -9.735 -1.425 12.387 1.00 97.81 109 VAL A N 1
ATOM 908 C CA . VAL A 1 109 ? -10.543 -2.563 11.924 1.00 97.81 109 VAL A CA 1
ATOM 909 C C . VAL A 1 109 ? -10.773 -2.433 10.426 1.00 97.81 109 VAL A C 1
ATOM 911 O O . VAL A 1 109 ? -11.470 -1.523 9.982 1.00 97.81 109 VAL A O 1
ATOM 914 N N . PHE A 1 110 ? -10.188 -3.335 9.649 1.00 98.00 110 PHE A N 1
ATOM 915 C CA . PHE A 1 110 ? -10.200 -3.334 8.190 1.00 98.00 110 PHE A CA 1
ATOM 916 C C . PHE A 1 110 ? -11.032 -4.481 7.604 1.00 98.00 110 PHE A C 1
ATOM 918 O O . PHE A 1 110 ? -11.357 -5.438 8.309 1.00 98.00 110 PHE A O 1
ATOM 925 N N . ASP A 1 111 ? -11.340 -4.403 6.303 1.00 97.38 111 ASP A N 1
ATOM 926 C CA . ASP A 1 111 ? -11.784 -5.566 5.518 1.00 97.38 111 ASP A CA 1
ATOM 927 C C . ASP A 1 111 ? -10.892 -6.781 5.829 1.00 97.38 111 ASP A C 1
ATOM 929 O O . ASP A 1 111 ? -9.662 -6.679 5.794 1.00 97.38 111 ASP A O 1
ATOM 933 N N . LEU A 1 112 ? -11.498 -7.941 6.094 1.00 96.69 112 LEU A N 1
ATOM 934 C CA . LEU A 1 112 ? -10.753 -9.194 6.100 1.00 96.69 112 LEU A CA 1
ATOM 935 C C . LEU A 1 112 ? -10.489 -9.618 4.652 1.00 96.69 112 LEU A C 1
ATOM 937 O O . LEU A 1 112 ? -11.416 -9.923 3.904 1.00 96.69 112 LEU A O 1
ATOM 941 N N . VAL A 1 113 ? -9.217 -9.642 4.268 1.00 95.12 113 VAL A N 1
ATOM 942 C CA . VAL A 1 113 ? -8.769 -10.048 2.934 1.00 95.12 113 VAL A CA 1
ATOM 943 C C . VAL A 1 113 ? -8.170 -11.451 3.022 1.00 95.12 113 VAL A C 1
ATOM 945 O O . VAL A 1 113 ? -7.298 -11.691 3.853 1.00 95.12 113 VAL A O 1
ATOM 948 N N . THR A 1 114 ? -8.666 -12.393 2.211 1.00 94.88 114 THR A N 1
ATOM 949 C CA . THR A 1 114 ? -8.362 -13.837 2.369 1.00 94.88 114 THR A CA 1
ATOM 950 C C . THR A 1 114 ? -7.696 -14.485 1.157 1.00 94.88 114 THR A C 1
ATOM 952 O O . THR A 1 114 ? -7.337 -15.664 1.213 1.00 94.88 114 THR A O 1
ATOM 955 N N . GLY A 1 115 ? -7.537 -13.744 0.058 1.00 93.19 115 GLY A N 1
ATOM 956 C CA . GLY A 1 115 ? -6.910 -14.234 -1.167 1.00 93.19 115 GLY A CA 1
ATOM 957 C C . GLY A 1 115 ? -5.386 -14.252 -1.134 1.00 93.19 115 GLY A C 1
ATOM 958 O O . GLY A 1 115 ? -4.795 -14.845 -2.024 1.00 93.19 115 GLY A O 1
ATOM 959 N N . GLY A 1 116 ? -4.765 -13.661 -0.110 1.00 92.38 116 GLY A N 1
ATOM 960 C CA . GLY A 1 116 ? -3.311 -13.524 -0.032 1.00 92.38 116 GLY A CA 1
ATOM 961 C C . GLY A 1 116 ? -2.783 -12.399 -0.921 1.00 92.38 116 GLY A C 1
ATOM 962 O O . GLY A 1 116 ? -3.535 -11.502 -1.323 1.00 92.38 116 GLY A O 1
ATOM 963 N N . GLU A 1 117 ? -1.482 -12.432 -1.188 1.00 92.88 117 GLU A N 1
ATOM 964 C CA . GLU A 1 117 ? -0.805 -11.461 -2.045 1.00 92.88 117 GLU A CA 1
ATOM 965 C C . GLU A 1 117 ? -1.059 -11.773 -3.525 1.00 92.88 117 GLU A C 1
ATOM 967 O O . GLU A 1 117 ? -1.039 -12.930 -3.949 1.00 92.88 117 GLU A O 1
ATOM 972 N N . LEU A 1 118 ? -1.257 -10.732 -4.339 1.00 89.56 118 LEU A N 1
ATOM 973 C CA . LEU A 1 118 ? -1.485 -10.864 -5.781 1.00 89.56 118 LEU A CA 1
ATOM 974 C C . LEU A 1 118 ? -0.368 -11.665 -6.468 1.00 89.56 118 LEU A C 1
ATOM 976 O O . LEU A 1 118 ? -0.636 -12.470 -7.355 1.00 89.56 118 LEU A O 1
ATOM 980 N N . PHE A 1 119 ? 0.882 -11.445 -6.066 1.00 87.19 119 PHE A N 1
ATOM 981 C CA . PHE A 1 119 ? 2.036 -12.067 -6.710 1.00 87.19 119 PHE A CA 1
ATOM 982 C C . PHE A 1 119 ? 2.160 -13.558 -6.395 1.00 87.19 119 PHE A C 1
ATOM 984 O O . PHE A 1 119 ? 2.533 -14.322 -7.282 1.00 87.19 119 PHE A O 1
ATOM 991 N N . GLU A 1 120 ? 1.792 -13.995 -5.188 1.00 87.81 120 GLU A N 1
ATOM 992 C CA . GLU A 1 120 ? 1.749 -15.423 -4.853 1.00 87.81 120 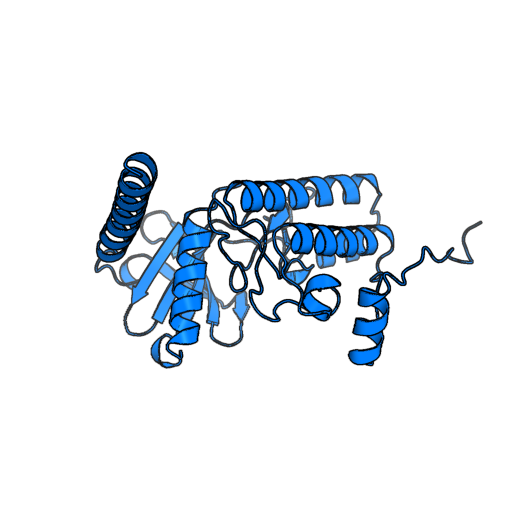GLU A CA 1
ATOM 993 C C . GLU A 1 120 ? 0.719 -16.167 -5.714 1.00 87.81 120 GLU A C 1
ATOM 995 O O . GLU A 1 120 ? 1.004 -17.251 -6.225 1.00 87.81 120 GLU A O 1
ATOM 1000 N N . ASP A 1 121 ? -0.452 -15.560 -5.940 1.00 86.38 121 ASP A N 1
ATOM 1001 C CA . ASP A 1 121 ? -1.480 -16.125 -6.821 1.00 86.38 121 ASP A CA 1
ATOM 1002 C C . ASP A 1 121 ? -1.005 -16.206 -8.278 1.00 86.38 121 ASP A C 1
ATOM 1004 O O . ASP A 1 121 ? -1.247 -17.209 -8.944 1.00 86.38 121 ASP A O 1
ATOM 1008 N N . ILE A 1 122 ? -0.281 -15.196 -8.771 1.00 84.12 122 ILE A N 1
ATOM 1009 C CA . ILE A 1 122 ? 0.285 -15.211 -10.129 1.00 84.12 122 ILE A CA 1
ATOM 1010 C C . ILE A 1 122 ? 1.312 -16.333 -10.286 1.00 84.12 122 ILE A C 1
ATOM 1012 O O . ILE A 1 122 ? 1.243 -17.078 -11.261 1.00 84.12 122 ILE A O 1
ATOM 1016 N N . VAL A 1 123 ? 2.225 -16.488 -9.324 1.00 82.94 123 VAL A N 1
ATOM 1017 C CA . VAL A 1 123 ? 3.249 -17.548 -9.340 1.00 82.94 123 VAL A CA 1
ATOM 1018 C C . VAL A 1 123 ? 2.620 -18.946 -9.302 1.00 82.94 123 VAL A C 1
ATOM 1020 O O . VAL A 1 123 ? 3.169 -19.882 -9.878 1.00 82.94 123 VAL A O 1
ATOM 1023 N N . ALA A 1 124 ? 1.463 -19.101 -8.656 1.00 83.88 124 ALA A N 1
ATOM 1024 C CA . ALA A 1 124 ? 0.760 -20.378 -8.558 1.00 83.88 124 ALA A CA 1
ATOM 1025 C C . ALA A 1 124 ? -0.034 -20.769 -9.824 1.00 83.88 124 ALA A C 1
ATOM 1027 O O . ALA A 1 124 ? -0.506 -21.906 -9.918 1.00 83.88 124 ALA A O 1
ATOM 1028 N N . ARG A 1 125 ? -0.224 -19.859 -10.790 1.00 81.06 125 ARG A N 1
ATOM 1029 C CA . ARG A 1 125 ? -1.005 -20.127 -12.008 1.00 81.06 125 ARG A CA 1
ATOM 1030 C C . ARG A 1 125 ? -0.166 -20.833 -13.070 1.00 81.06 125 ARG A C 1
ATOM 1032 O O . ARG A 1 125 ? 0.927 -20.402 -13.407 1.00 81.06 125 ARG A O 1
ATOM 1039 N N . GLU A 1 126 ? -0.745 -21.865 -13.682 1.00 76.31 126 GLU A N 1
ATOM 1040 C CA . GLU A 1 126 ? -0.157 -22.548 -14.845 1.00 76.31 126 GLU A CA 1
ATOM 1041 C C . GLU A 1 126 ? -0.153 -21.657 -16.101 1.00 76.31 126 GLU A C 1
ATOM 1043 O O . GLU A 1 126 ? 0.772 -21.707 -16.907 1.00 76.31 126 GLU A O 1
ATOM 1048 N N . PHE A 1 127 ? -1.176 -20.805 -16.248 1.00 80.62 127 PHE A N 1
ATOM 1049 C CA . PHE A 1 127 ? -1.319 -19.868 -17.362 1.00 80.62 127 PHE A CA 1
ATOM 1050 C C . PHE A 1 127 ? -1.595 -18.457 -16.841 1.00 80.62 127 PHE A C 1
ATOM 1052 O O . PHE A 1 127 ? -2.540 -18.242 -16.075 1.00 80.62 127 PHE A O 1
ATOM 1059 N N . TYR A 1 128 ? -0.794 -17.497 -17.298 1.00 87.25 128 TYR A N 1
ATOM 1060 C CA . TYR A 1 128 ? -0.941 -16.076 -17.007 1.00 87.25 128 TYR A CA 1
ATOM 1061 C C . TYR A 1 128 ? -0.611 -15.265 -18.263 1.00 87.25 128 TYR A C 1
ATOM 1063 O O . TYR A 1 128 ? 0.408 -15.506 -18.909 1.00 87.25 128 TYR A O 1
ATOM 1071 N N . SER A 1 129 ? -1.500 -14.348 -18.644 1.00 92.44 129 SER A N 1
ATOM 1072 C CA . SER A 1 129 ? -1.414 -13.604 -19.905 1.00 92.44 129 SER A CA 1
ATOM 1073 C C . SER A 1 129 ? -1.259 -12.097 -19.695 1.00 92.44 129 SER A C 1
ATOM 1075 O O . SER A 1 129 ? -1.567 -11.565 -18.629 1.00 92.44 129 SER A O 1
ATOM 1077 N N . GLU A 1 130 ? -0.875 -11.369 -20.748 1.00 95.38 130 GLU A N 1
ATOM 1078 C CA . GLU A 1 130 ? -0.902 -9.898 -20.731 1.00 95.38 130 GLU A CA 1
ATOM 1079 C C . GLU A 1 130 ? -2.306 -9.341 -20.448 1.00 95.38 130 GLU A C 1
ATOM 1081 O O . GLU A 1 130 ? -2.441 -8.285 -19.832 1.00 95.38 130 GLU A O 1
ATOM 1086 N N . ALA A 1 131 ? -3.363 -10.058 -20.846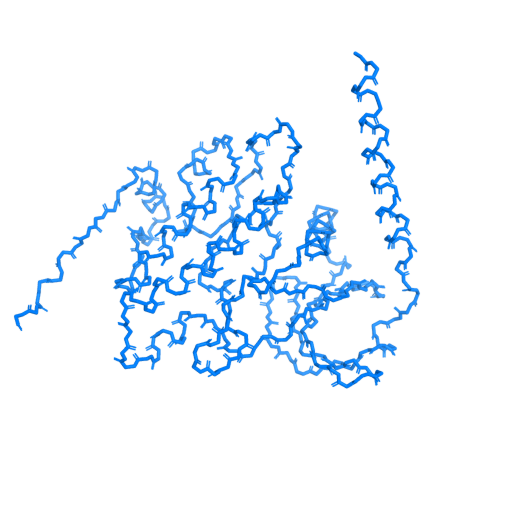 1.00 95.31 131 ALA A N 1
ATOM 1087 C CA . ALA A 1 131 ? -4.735 -9.677 -20.527 1.00 95.31 131 ALA A CA 1
ATOM 1088 C C . ALA A 1 131 ? -5.011 -9.774 -19.016 1.00 95.31 131 ALA A C 1
ATOM 1090 O O . ALA A 1 131 ? -5.641 -8.883 -18.448 1.00 95.31 131 ALA A O 1
ATOM 1091 N N . ASP A 1 132 ? -4.492 -10.808 -18.345 1.00 92.06 132 ASP A N 1
ATOM 1092 C CA . ASP A 1 132 ? -4.572 -10.927 -16.884 1.00 92.06 132 ASP A CA 1
ATOM 1093 C C . ASP A 1 132 ? -3.779 -9.808 -16.195 1.00 92.06 132 ASP A C 1
ATOM 1095 O O . ASP A 1 132 ? -4.293 -9.168 -15.273 1.00 92.06 132 ASP A O 1
ATOM 1099 N N . ALA A 1 133 ? -2.570 -9.512 -16.686 1.00 94.50 133 ALA A N 1
ATOM 1100 C CA . ALA A 1 133 ? -1.746 -8.412 -16.187 1.00 94.50 133 ALA A CA 1
ATOM 1101 C C . ALA A 1 133 ? -2.429 -7.051 -16.360 1.00 94.50 133 ALA A C 1
ATOM 1103 O O . ALA A 1 133 ? -2.436 -6.239 -15.434 1.00 94.50 133 ALA A O 1
ATOM 1104 N N . SER A 1 134 ? -3.057 -6.822 -17.514 1.00 97.44 134 SER A N 1
ATOM 1105 C CA . SER A 1 134 ? -3.831 -5.615 -17.801 1.00 97.44 134 SER A CA 1
ATOM 1106 C C . SER A 1 134 ? -5.005 -5.457 -16.832 1.00 97.44 134 SER A C 1
ATOM 1108 O O . SER A 1 134 ? -5.155 -4.394 -16.231 1.00 97.44 134 SER A O 1
ATOM 1110 N N . ASN A 1 135 ? -5.772 -6.527 -16.591 1.00 95.25 135 ASN A N 1
ATOM 1111 C CA . ASN A 1 135 ? -6.893 -6.521 -15.644 1.00 95.25 135 ASN A CA 1
ATOM 1112 C C . ASN A 1 135 ? -6.444 -6.250 -14.197 1.00 95.25 135 ASN A C 1
ATOM 1114 O O . ASN A 1 135 ? -7.135 -5.554 -13.447 1.00 95.25 135 ASN A O 1
ATOM 1118 N N . CYS A 1 136 ? -5.290 -6.785 -13.788 1.00 95.44 136 CYS A N 1
ATOM 1119 C CA . CYS A 1 136 ? -4.713 -6.494 -12.475 1.00 95.44 136 CYS A CA 1
ATOM 1120 C C . CYS A 1 136 ? -4.268 -5.029 -12.388 1.00 95.44 136 CYS A C 1
ATOM 1122 O O . CYS A 1 136 ? -4.632 -4.324 -11.445 1.00 95.44 136 CYS A O 1
ATOM 1124 N N . MET A 1 137 ? -3.533 -4.540 -13.394 1.00 98.06 137 MET A N 1
ATOM 1125 C CA . MET A 1 137 ? -3.041 -3.163 -13.401 1.00 98.06 137 MET A CA 1
ATOM 1126 C C . MET A 1 137 ? -4.143 -2.123 -13.507 1.00 98.06 137 MET A C 1
ATOM 1128 O O . MET A 1 137 ? -4.006 -1.063 -12.901 1.00 98.06 137 MET A O 1
ATOM 1132 N N . GLN A 1 138 ? -5.237 -2.409 -14.209 1.00 98.56 138 GLN A N 1
ATOM 1133 C CA . GLN A 1 138 ? -6.396 -1.526 -14.242 1.00 98.56 138 GLN A CA 1
ATOM 1134 C C . GLN A 1 138 ? -6.909 -1.250 -12.822 1.00 98.56 138 GLN A C 1
ATOM 1136 O O . GLN A 1 138 ? -7.016 -0.094 -12.423 1.00 98.56 138 GLN A O 1
ATOM 1141 N N . GLN A 1 139 ? -7.136 -2.299 -12.031 1.00 98.44 139 GLN A N 1
ATOM 1142 C CA . GLN A 1 139 ? -7.621 -2.182 -10.653 1.00 98.44 139 GLN A CA 1
ATOM 1143 C C . GLN A 1 139 ? -6.631 -1.449 -9.735 1.00 98.44 139 GLN A C 1
ATOM 1145 O O . GLN A 1 139 ? -7.026 -0.636 -8.894 1.00 98.44 139 GLN A O 1
ATOM 1150 N N . ILE A 1 140 ? -5.331 -1.706 -9.913 1.00 98.62 140 ILE A N 1
ATOM 1151 C CA . ILE A 1 140 ? -4.270 -1.004 -9.181 1.00 98.62 140 ILE A CA 1
ATOM 1152 C C . ILE A 1 140 ? -4.310 0.488 -9.529 1.00 98.62 140 ILE A C 1
ATOM 1154 O O . ILE A 1 140 ? -4.380 1.324 -8.629 1.00 98.62 140 ILE A O 1
ATOM 1158 N N . LEU A 1 141 ? -4.349 0.834 -10.816 1.00 98.81 141 LEU A N 1
ATOM 1159 C CA . LEU A 1 141 ? -4.408 2.219 -11.285 1.00 98.81 141 LEU A CA 1
ATOM 1160 C C . LEU A 1 141 ? -5.693 2.928 -10.849 1.00 98.81 141 LEU A C 1
ATOM 1162 O O . LEU A 1 141 ? -5.635 4.106 -10.507 1.00 98.81 141 LEU A O 1
ATOM 1166 N N . GLU A 1 142 ? -6.831 2.235 -10.794 1.00 98.81 142 GLU A N 1
ATOM 1167 C CA . GLU A 1 142 ? -8.083 2.776 -10.252 1.00 98.81 142 GLU A CA 1
ATOM 1168 C C . GLU A 1 142 ? -7.935 3.143 -8.769 1.00 98.81 142 GLU A C 1
ATOM 1170 O O . GLU A 1 142 ? -8.299 4.254 -8.372 1.00 98.81 142 GLU A O 1
ATOM 1175 N N . SER A 1 143 ? -7.318 2.270 -7.962 1.00 98.75 143 SER A N 1
ATOM 1176 C CA . SER A 1 143 ? -7.036 2.565 -6.549 1.00 98.75 143 SER A CA 1
ATOM 1177 C C . SER A 1 143 ? -6.082 3.757 -6.377 1.00 98.75 143 SER A C 1
ATOM 1179 O O . SER A 1 143 ? -6.350 4.654 -5.573 1.00 98.75 143 SER A O 1
ATOM 1181 N N . VAL A 1 144 ? -5.008 3.823 -7.174 1.00 98.81 144 VAL A N 1
ATOM 1182 C CA . VAL A 1 144 ? -4.010 4.904 -7.130 1.00 98.81 144 VAL A CA 1
ATOM 1183 C C . VAL A 1 144 ? -4.618 6.226 -7.585 1.00 98.81 144 VAL A C 1
ATOM 1185 O O . VAL A 1 144 ? -4.457 7.247 -6.915 1.00 98.81 144 VAL A O 1
ATOM 1188 N N . ASN A 1 145 ? -5.383 6.214 -8.674 1.00 98.81 145 ASN A N 1
ATOM 1189 C CA . ASN A 1 145 ? -6.101 7.387 -9.154 1.00 98.81 145 ASN A CA 1
ATOM 1190 C C . ASN A 1 145 ? -7.092 7.898 -8.097 1.00 98.81 145 ASN A C 1
ATOM 1192 O O . ASN A 1 145 ? -7.140 9.101 -7.839 1.00 98.81 145 ASN A O 1
ATOM 1196 N N . TYR A 1 146 ? -7.829 7.004 -7.427 1.00 98.75 146 TYR A N 1
ATOM 1197 C CA . TYR A 1 146 ? -8.736 7.389 -6.346 1.00 98.75 146 TYR A CA 1
ATOM 1198 C C . TYR A 1 146 ? -7.985 8.057 -5.181 1.00 98.75 146 TYR A C 1
ATOM 1200 O O . TYR A 1 146 ? -8.409 9.116 -4.705 1.00 98.75 146 TYR A O 1
ATOM 1208 N N . CYS A 1 147 ? -6.837 7.510 -4.761 1.00 98.62 147 CYS A N 1
ATOM 1209 C CA . CYS A 1 147 ? -5.954 8.153 -3.779 1.00 98.62 147 CYS A CA 1
ATOM 1210 C C . CYS A 1 147 ? -5.531 9.553 -4.239 1.00 98.62 147 CYS A C 1
ATOM 1212 O O . CYS A 1 147 ? -5.666 10.534 -3.503 1.00 98.62 147 CYS A O 1
ATOM 1214 N N . HIS A 1 148 ? -5.084 9.675 -5.489 1.00 98.25 148 HIS A N 1
ATOM 1215 C CA . HIS A 1 148 ? -4.597 10.930 -6.054 1.00 98.25 148 HIS A CA 1
ATOM 1216 C C . HIS A 1 148 ? -5.700 11.987 -6.158 1.00 98.25 148 HIS A C 1
ATOM 1218 O O . HIS A 1 148 ? -5.440 13.161 -5.883 1.00 98.25 148 HIS A O 1
ATOM 1224 N N . GLN A 1 149 ? -6.933 11.611 -6.495 1.00 97.38 149 GLN A N 1
ATOM 1225 C CA . GLN A 1 149 ? -8.093 12.514 -6.486 1.00 97.38 149 GLN A CA 1
ATOM 1226 C C . GLN A 1 149 ? -8.390 13.074 -5.086 1.00 97.38 149 GLN A C 1
ATOM 1228 O O . GLN A 1 149 ? -8.844 14.210 -4.965 1.00 97.38 149 GLN A O 1
ATOM 1233 N N . HIS A 1 150 ? -8.047 12.323 -4.037 1.00 96.81 150 HIS A N 1
ATOM 1234 C CA . HIS A 1 150 ? -8.144 12.741 -2.636 1.00 96.81 150 HIS A CA 1
ATOM 1235 C C . HIS A 1 150 ? -6.851 13.380 -2.105 1.00 96.81 150 HIS A C 1
ATOM 1237 O O . HIS A 1 150 ? -6.690 13.541 -0.898 1.00 96.81 150 HIS A O 1
ATOM 1243 N N . SER A 1 151 ? -5.929 13.765 -2.996 1.00 97.12 151 SER A N 1
ATOM 1244 C CA . SER A 1 151 ? -4.627 14.351 -2.648 1.00 97.12 151 SER A CA 1
ATOM 1245 C C . SER A 1 151 ? -3.768 13.463 -1.745 1.00 97.12 151 SER A C 1
ATOM 1247 O O . SER A 1 151 ? -2.915 13.966 -1.020 1.00 97.12 151 SER A O 1
ATOM 1249 N N . ILE A 1 152 ? -3.956 12.147 -1.812 1.00 98.19 152 ILE A N 1
ATOM 1250 C CA . ILE A 1 152 ? -3.161 11.168 -1.075 1.00 98.19 152 ILE A CA 1
ATOM 1251 C C . ILE A 1 152 ? -2.110 10.569 -2.006 1.00 98.19 152 ILE A C 1
ATOM 1253 O O . ILE A 1 152 ? -2.408 10.253 -3.156 1.00 98.19 152 ILE A O 1
ATOM 1257 N N . VAL A 1 153 ? -0.886 10.419 -1.500 1.00 98.44 153 VAL A N 1
ATOM 1258 C CA . VAL A 1 153 ? 0.211 9.694 -2.162 1.00 98.44 153 VAL A CA 1
ATOM 1259 C C . VAL A 1 153 ? 0.565 8.497 -1.289 1.00 98.44 153 VAL A C 1
ATOM 1261 O O . VAL A 1 153 ? 0.806 8.682 -0.091 1.00 98.44 153 VAL A O 1
ATOM 1264 N N . HIS A 1 154 ? 0.582 7.295 -1.865 1.00 98.69 154 HIS A N 1
ATOM 1265 C CA . HIS A 1 154 ? 0.780 6.047 -1.123 1.00 98.69 154 HIS A CA 1
ATOM 1266 C C . HIS A 1 154 ? 2.231 5.887 -0.652 1.00 98.69 154 HIS A C 1
ATOM 1268 O O . HIS A 1 154 ?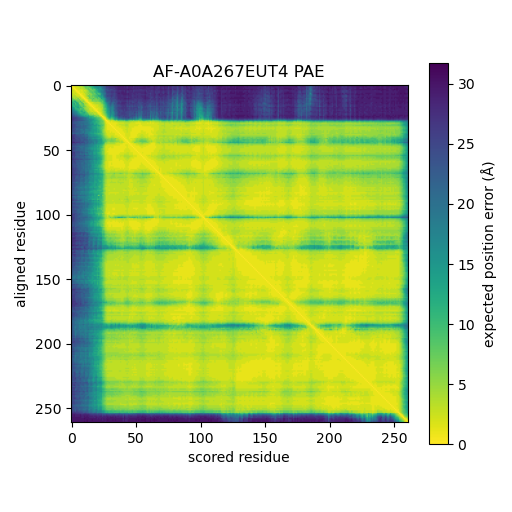 2.484 5.636 0.526 1.00 98.69 154 HIS A O 1
ATOM 1274 N N . ARG A 1 155 ? 3.189 6.114 -1.563 1.00 98.31 155 ARG A N 1
ATOM 1275 C CA . ARG A 1 155 ? 4.654 6.041 -1.365 1.00 98.31 155 ARG A CA 1
ATOM 1276 C C . ARG A 1 155 ? 5.252 4.661 -1.078 1.00 98.31 155 ARG A C 1
ATOM 1278 O O . ARG A 1 155 ? 6.472 4.559 -1.013 1.00 98.31 155 ARG A O 1
ATOM 1285 N N . ASP A 1 156 ? 4.442 3.619 -0.917 1.00 97.75 156 ASP A N 1
ATOM 1286 C CA . ASP A 1 156 ? 4.934 2.244 -0.713 1.00 97.75 156 ASP A CA 1
ATOM 1287 C C . ASP A 1 156 ? 4.130 1.209 -1.512 1.00 97.75 156 ASP A C 1
ATOM 1289 O O . ASP A 1 156 ? 3.649 0.215 -0.980 1.00 97.75 156 ASP A O 1
ATOM 1293 N N . LEU A 1 157 ? 3.886 1.492 -2.794 1.00 98.38 157 LEU A N 1
ATOM 1294 C CA . LEU A 1 157 ? 3.295 0.513 -3.709 1.00 98.38 157 LEU A CA 1
ATOM 1295 C C . LEU A 1 157 ? 4.313 -0.587 -4.014 1.00 98.38 157 LEU A C 1
ATOM 1297 O O . LEU A 1 157 ? 5.408 -0.298 -4.493 1.00 98.38 157 LEU A O 1
ATOM 1301 N N . LYS A 1 158 ? 3.926 -1.831 -3.736 1.00 95.38 158 LYS A N 1
ATOM 1302 C CA . LYS A 1 158 ? 4.733 -3.042 -3.906 1.00 95.38 158 LYS A CA 1
ATOM 1303 C C . LYS A 1 158 ? 3.838 -4.291 -3.845 1.00 95.38 158 LYS A C 1
ATOM 1305 O O . LYS A 1 158 ? 2.715 -4.169 -3.344 1.00 95.38 158 LYS A O 1
ATOM 1310 N N . PRO A 1 159 ? 4.303 -5.457 -4.327 1.00 91.19 159 PRO A N 1
ATOM 1311 C CA . PRO A 1 159 ? 3.594 -6.736 -4.266 1.00 91.19 159 PRO A CA 1
ATOM 1312 C C . PRO A 1 159 ? 2.895 -7.030 -2.939 1.00 91.19 159 PRO A C 1
ATOM 1314 O O . PRO A 1 159 ? 1.705 -7.334 -2.931 1.00 91.19 159 PRO A O 1
ATOM 1317 N N . GLU A 1 160 ? 3.600 -6.834 -1.828 1.00 91.75 160 GLU A N 1
ATOM 1318 C CA . GLU A 1 160 ? 3.147 -7.178 -0.477 1.00 91.75 160 GLU A CA 1
ATOM 1319 C C . GLU A 1 160 ? 1.934 -6.337 -0.031 1.00 91.75 160 GLU A C 1
ATOM 1321 O O . GLU A 1 160 ? 1.171 -6.728 0.850 1.00 91.75 160 GLU A O 1
ATOM 1326 N N . ASN A 1 161 ? 1.732 -5.174 -0.660 1.00 96.00 161 ASN A N 1
ATOM 1327 C CA . ASN A 1 161 ? 0.622 -4.260 -0.384 1.00 96.00 161 ASN A CA 1
ATOM 1328 C C . ASN A 1 161 ? -0.533 -4.402 -1.396 1.00 96.00 161 ASN A C 1
ATOM 1330 O O . ASN A 1 161 ? -1.486 -3.620 -1.360 1.00 96.00 161 ASN A O 1
ATOM 1334 N N . LEU A 1 162 ? -0.469 -5.382 -2.302 1.00 97.19 162 LEU A N 1
ATOM 1335 C CA . LEU A 1 162 ? -1.502 -5.684 -3.292 1.00 97.19 162 LEU A CA 1
ATOM 1336 C C . LEU A 1 162 ? -2.132 -7.037 -2.972 1.00 97.19 162 LEU A C 1
ATOM 1338 O O . LEU A 1 162 ? -1.593 -8.090 -3.302 1.00 97.19 162 LEU A O 1
ATOM 1342 N N . LEU A 1 163 ? -3.297 -7.003 -2.334 1.00 96.06 163 LEU A N 1
ATOM 1343 C CA . LEU A 1 163 ? -3.956 -8.194 -1.811 1.00 96.06 163 LEU A CA 1
ATOM 1344 C C . LEU A 1 163 ? -5.161 -8.589 -2.666 1.00 96.06 163 LEU A C 1
ATOM 1346 O O . LEU A 1 163 ? -5.831 -7.737 -3.249 1.00 96.06 163 LEU A O 1
ATOM 1350 N N . LEU A 1 164 ? -5.494 -9.875 -2.694 1.00 96.06 164 LEU A N 1
ATOM 1351 C CA . LEU A 1 164 ? -6.704 -10.381 -3.342 1.00 96.06 164 LEU A CA 1
ATOM 1352 C C . LEU A 1 164 ? -7.833 -10.534 -2.327 1.00 96.06 164 LEU A C 1
ATOM 1354 O O . LEU A 1 164 ? -7.669 -11.200 -1.307 1.00 96.06 164 LEU A O 1
ATOM 1358 N N . ALA A 1 165 ? -9.008 -9.964 -2.617 1.00 95.25 165 ALA A N 1
ATOM 1359 C CA . ALA A 1 165 ? -10.174 -9.996 -1.724 1.00 95.25 165 ALA A CA 1
ATOM 1360 C C . ALA A 1 165 ? -10.513 -11.414 -1.210 1.00 95.25 165 ALA A C 1
ATOM 1362 O O . ALA A 1 165 ? -10.879 -11.589 -0.045 1.00 95.25 165 ALA A O 1
ATOM 1363 N N . SER A 1 166 ? -10.351 -12.426 -2.061 1.00 94.50 166 SER A N 1
ATOM 1364 C CA . SER A 1 166 ? -10.613 -13.838 -1.775 1.00 94.50 166 SER A CA 1
ATOM 1365 C C . SER A 1 166 ? -9.764 -14.742 -2.679 1.00 94.50 166 SER A C 1
ATOM 1367 O O . SER A 1 166 ? -9.107 -14.267 -3.600 1.00 94.50 166 SER A O 1
ATOM 1369 N N . LYS A 1 167 ? -9.808 -16.060 -2.448 1.00 90.12 167 LYS A N 1
ATOM 1370 C CA . LYS A 1 167 ? -9.134 -17.071 -3.291 1.00 90.12 167 LYS A CA 1
ATOM 1371 C C . LYS A 1 167 ? -9.885 -17.414 -4.584 1.00 90.12 167 LYS A C 1
ATOM 1373 O O . LYS A 1 167 ? -9.505 -18.336 -5.300 1.00 90.12 167 LYS A O 1
ATOM 1378 N N . THR A 1 168 ? -11.012 -16.758 -4.860 1.00 89.19 168 THR A N 1
ATOM 1379 C CA . THR A 1 168 ? -11.793 -17.058 -6.066 1.00 89.19 168 THR A CA 1
ATOM 1380 C C . THR A 1 168 ? -11.072 -16.527 -7.298 1.00 89.19 168 THR A C 1
ATOM 1382 O O . THR A 1 168 ? -10.565 -15.407 -7.277 1.00 89.19 168 THR A O 1
ATOM 1385 N N . LYS A 1 169 ? -11.081 -17.284 -8.401 1.00 82.88 169 LYS A N 1
ATOM 1386 C CA . LYS A 1 169 ? -10.523 -16.818 -9.677 1.00 82.88 169 LYS A CA 1
ATOM 1387 C C . LYS A 1 169 ? -11.161 -15.481 -10.075 1.00 82.88 169 LYS A C 1
ATOM 1389 O O . LYS A 1 169 ? -12.384 -15.366 -10.090 1.00 82.88 169 LYS A O 1
ATOM 1394 N N . GLY A 1 170 ? -10.331 -14.490 -10.399 1.00 83.44 170 GLY A N 1
ATOM 1395 C CA . GLY A 1 170 ? -10.793 -13.136 -10.723 1.00 83.44 170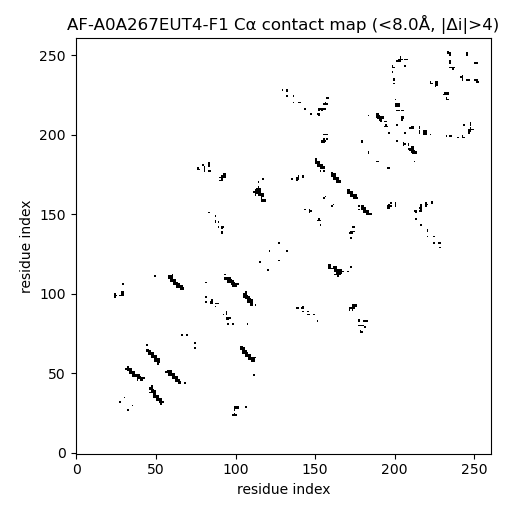 GLY A CA 1
ATOM 1396 C C . GLY A 1 170 ? -11.193 -12.298 -9.504 1.00 83.44 170 GLY A C 1
ATOM 1397 O O . GLY A 1 170 ? -11.951 -11.343 -9.653 1.00 83.44 170 GLY A O 1
ATOM 1398 N N . ALA A 1 171 ? -10.721 -12.653 -8.304 1.00 92.25 171 ALA A N 1
ATOM 1399 C CA . ALA A 1 171 ? -10.906 -11.834 -7.113 1.00 92.25 171 ALA A CA 1
ATOM 1400 C C . ALA A 1 171 ? -10.391 -10.402 -7.317 1.00 92.25 171 ALA A C 1
ATOM 1402 O O . ALA A 1 171 ? -9.412 -10.150 -8.021 1.00 92.25 171 ALA A O 1
ATOM 1403 N N . VAL A 1 172 ? -11.067 -9.464 -6.657 1.00 96.62 172 VAL A N 1
ATOM 1404 C CA . VAL A 1 172 ? -10.751 -8.036 -6.716 1.00 96.62 172 VAL A CA 1
ATOM 1405 C C . VAL A 1 172 ? -9.391 -7.778 -6.066 1.00 96.62 172 VAL A C 1
ATOM 1407 O O . VAL A 1 172 ? -9.155 -8.212 -4.935 1.00 96.62 172 VAL A O 1
ATOM 1410 N N . VAL A 1 173 ? -8.534 -7.021 -6.753 1.00 97.56 173 VAL A N 1
ATOM 1411 C CA . VAL A 1 173 ? -7.264 -6.524 -6.207 1.00 97.56 173 VAL A CA 1
ATOM 1412 C C . VAL A 1 173 ? -7.552 -5.346 -5.282 1.00 97.56 173 VAL A C 1
ATOM 1414 O O . VAL A 1 173 ? -8.260 -4.409 -5.660 1.00 97.56 173 VAL A O 1
ATOM 1417 N N . LYS A 1 174 ? -6.999 -5.384 -4.071 1.00 98.38 174 LYS A N 1
ATOM 1418 C CA . LYS A 1 174 ? -7.134 -4.361 -3.036 1.00 98.38 174 LYS A CA 1
ATOM 1419 C C . LYS A 1 174 ? -5.764 -3.840 -2.609 1.00 98.38 174 LYS A C 1
ATOM 1421 O O . LYS A 1 174 ? -4.933 -4.597 -2.117 1.00 98.38 174 LYS A O 1
ATOM 1426 N N . LEU A 1 175 ? -5.572 -2.531 -2.741 1.00 98.56 175 LEU A N 1
ATOM 1427 C CA . LEU A 1 175 ? -4.430 -1.809 -2.192 1.00 98.56 175 LEU A CA 1
ATOM 1428 C C . LEU A 1 175 ? -4.543 -1.711 -0.664 1.00 98.56 175 LEU A C 1
ATOM 1430 O O . LEU A 1 175 ? -5.571 -1.264 -0.138 1.00 98.56 175 LEU A O 1
ATOM 1434 N N . ALA A 1 176 ? -3.484 -2.117 0.026 1.00 96.44 176 ALA A N 1
ATOM 1435 C CA . ALA A 1 176 ? -3.362 -2.148 1.478 1.00 96.44 176 ALA A CA 1
ATOM 1436 C C . ALA A 1 176 ? -2.188 -1.283 1.979 1.00 96.44 176 ALA A C 1
ATOM 1438 O O . ALA A 1 176 ? -1.368 -0.819 1.201 1.00 96.44 176 ALA A O 1
ATOM 1439 N N . ASP A 1 177 ? -2.131 -1.110 3.302 1.00 93.31 177 ASP A N 1
ATOM 1440 C CA . ASP A 1 177 ? -1.068 -0.441 4.073 1.00 93.31 177 ASP A CA 1
ATOM 1441 C C . ASP A 1 177 ? -0.727 1.016 3.697 1.00 93.31 177 ASP A C 1
ATOM 1443 O O . ASP A 1 177 ? 0.247 1.333 3.021 1.00 93.31 177 ASP A O 1
ATOM 1447 N N . PHE A 1 178 ? -1.473 1.946 4.294 1.00 96.62 178 PHE A N 1
ATOM 1448 C CA . PHE A 1 178 ? -1.255 3.387 4.152 1.00 96.62 178 PHE A CA 1
ATOM 1449 C C . PHE A 1 178 ? -0.327 3.973 5.233 1.00 96.62 178 PHE A C 1
ATOM 1451 O O . PHE A 1 178 ? -0.308 5.192 5.431 1.00 96.62 178 PHE A O 1
ATOM 1458 N N . GLY A 1 179 ? 0.464 3.155 5.941 1.00 93.81 179 GLY A N 1
ATOM 1459 C CA . GLY A 1 179 ? 1.335 3.623 7.031 1.00 93.81 179 GLY A CA 1
ATOM 1460 C C . GLY A 1 179 ? 2.390 4.655 6.596 1.00 93.81 179 GLY A C 1
ATOM 1461 O O . GLY A 1 179 ? 2.812 5.513 7.384 1.00 93.81 179 GLY A O 1
ATOM 1462 N N . LEU A 1 180 ? 2.790 4.626 5.319 1.00 95.38 180 LEU A N 1
ATOM 1463 C CA . LEU A 1 180 ? 3.696 5.609 4.713 1.00 95.38 180 LEU A CA 1
ATOM 1464 C C . LEU A 1 180 ? 2.983 6.693 3.900 1.00 95.38 180 LEU A C 1
ATOM 1466 O O . LEU A 1 180 ? 3.650 7.639 3.465 1.00 95.38 180 LEU A O 1
ATOM 1470 N N . ALA A 1 181 ? 1.661 6.636 3.761 1.00 97.56 181 ALA A N 1
ATOM 1471 C CA . ALA A 1 181 ? 0.917 7.586 2.951 1.00 97.56 181 ALA A CA 1
ATOM 1472 C C . ALA A 1 181 ? 0.965 9.013 3.524 1.00 97.56 181 ALA A C 1
ATOM 1474 O O . ALA A 1 181 ? 1.146 9.243 4.732 1.00 97.56 181 ALA A O 1
ATOM 1475 N N . ILE A 1 182 ? 0.812 9.992 2.633 1.00 96.44 182 ILE A N 1
ATOM 1476 C CA . ILE A 1 182 ? 0.789 11.425 2.953 1.00 96.44 182 ILE A CA 1
ATOM 1477 C C . ILE A 1 182 ? -0.378 12.125 2.267 1.00 96.44 182 ILE A C 1
ATOM 1479 O O . ILE A 1 182 ? -0.841 11.690 1.217 1.00 96.44 182 ILE A O 1
ATOM 1483 N N . GLU A 1 183 ? -0.794 13.250 2.840 1.00 95.50 183 GLU A N 1
ATOM 1484 C CA . GLU A 1 183 ? -1.766 14.169 2.250 1.00 95.50 183 GLU A CA 1
ATOM 1485 C C . GLU A 1 183 ? -1.028 15.391 1.687 1.00 95.50 183 GLU A C 1
ATOM 1487 O O . GLU A 1 183 ? -0.287 16.071 2.404 1.00 95.50 183 GLU A O 1
ATOM 1492 N N . LEU A 1 184 ? -1.235 15.677 0.404 1.00 93.75 184 LEU A N 1
ATOM 1493 C CA . LEU A 1 184 ? -0.772 16.900 -0.242 1.00 93.75 184 LEU A CA 1
ATOM 1494 C C . LEU A 1 184 ? -1.704 18.062 0.106 1.00 93.75 184 LEU A C 1
ATOM 1496 O O . LEU A 1 184 ? -2.928 17.917 0.134 1.00 93.75 184 LEU A O 1
ATOM 1500 N N . GLN A 1 185 ? -1.128 19.242 0.331 1.00 89.75 185 GLN A N 1
ATOM 1501 C CA . GLN A 1 185 ? -1.925 20.452 0.522 1.00 89.75 185 GLN A CA 1
ATOM 1502 C C . GLN A 1 185 ? -2.604 20.868 -0.800 1.00 89.75 185 GLN A C 1
ATOM 1504 O O . GLN A 1 185 ? -2.044 20.627 -1.869 1.00 89.75 185 GLN A O 1
ATOM 1509 N N . PRO A 1 186 ? -3.788 21.515 -0.770 1.00 78.69 186 PRO A N 1
ATOM 1510 C CA . PRO A 1 186 ? -4.576 21.821 -1.973 1.00 78.69 186 PRO A CA 1
ATOM 1511 C C . PRO A 1 186 ? -3.865 22.632 -3.069 1.00 78.69 186 PRO A C 1
ATOM 1513 O O . PRO A 1 186 ? -4.288 22.598 -4.220 1.00 78.69 186 PRO A O 1
ATOM 1516 N N . ASP A 1 187 ? -2.829 23.394 -2.719 1.00 83.38 187 ASP A N 1
ATOM 1517 C CA . ASP A 1 187 ? -2.011 24.209 -3.624 1.00 83.38 187 ASP A CA 1
ATOM 1518 C C . ASP A 1 187 ? -0.573 23.689 -3.782 1.00 83.38 187 ASP A C 1
ATOM 1520 O O . ASP A 1 187 ? 0.246 24.325 -4.444 1.00 83.38 187 ASP A O 1
ATOM 1524 N N . GLN A 1 188 ? -0.268 22.523 -3.210 1.00 85.81 188 GLN A N 1
ATOM 1525 C CA . GLN A 1 188 ? 1.053 21.914 -3.241 1.00 85.81 188 GLN A CA 1
ATOM 1526 C C . GLN A 1 188 ? 1.037 20.648 -4.099 1.00 85.81 188 GLN A C 1
ATOM 1528 O O . GLN A 1 188 ? 0.529 19.605 -3.692 1.00 85.81 188 GLN A O 1
ATOM 1533 N N . SER A 1 189 ? 1.640 20.720 -5.286 1.00 87.44 189 SER A N 1
ATOM 1534 C CA . SER A 1 189 ? 1.835 19.547 -6.148 1.00 87.44 189 SER A CA 1
ATOM 1535 C C . SER A 1 189 ? 2.945 18.625 -5.644 1.00 87.44 189 SER A C 1
ATOM 1537 O O . SER A 1 189 ? 2.885 17.415 -5.859 1.00 87.44 189 SER A O 1
ATOM 1539 N N . SER A 1 190 ? 3.960 19.194 -4.989 1.00 92.19 190 SER A N 1
ATOM 1540 C CA . SER A 1 190 ? 5.141 18.472 -4.529 1.00 92.19 190 SER A CA 1
ATOM 1541 C C . SER A 1 190 ? 5.824 19.156 -3.345 1.00 92.19 190 SER A C 1
ATOM 1543 O O . SER A 1 190 ? 5.757 20.376 -3.173 1.00 92.19 190 SER A O 1
ATOM 1545 N N . ALA A 1 191 ? 6.503 18.359 -2.525 1.00 94.31 191 ALA A N 1
ATOM 1546 C CA . ALA A 1 191 ? 7.367 18.812 -1.437 1.00 94.31 191 ALA A CA 1
ATOM 1547 C C . ALA A 1 191 ? 8.415 17.743 -1.125 1.00 94.31 191 ALA A C 1
ATOM 1549 O O . ALA A 1 191 ? 8.320 16.606 -1.588 1.00 94.31 191 ALA A O 1
ATOM 1550 N N . TRP A 1 192 ? 9.393 18.080 -0.287 1.00 95.75 192 TRP A N 1
ATOM 1551 C CA . TRP A 1 192 ? 10.228 17.056 0.326 1.00 95.75 192 TRP A CA 1
ATOM 1552 C C . TRP A 1 192 ? 9.502 16.441 1.528 1.00 95.75 192 TRP A C 1
ATOM 1554 O O . TRP A 1 192 ? 9.432 17.044 2.598 1.00 95.75 192 TRP A O 1
ATOM 1564 N N . PHE A 1 193 ? 8.969 15.228 1.361 1.00 93.75 193 PHE A N 1
ATOM 1565 C CA . PHE A 1 193 ? 8.261 14.497 2.426 1.00 93.75 193 PHE A CA 1
ATOM 1566 C C . PHE A 1 193 ? 9.140 13.456 3.142 1.00 93.75 193 PHE A C 1
ATOM 1568 O O . PHE A 1 193 ? 8.637 12.582 3.860 1.00 93.75 193 PHE A O 1
ATOM 1575 N N . GLY A 1 194 ? 10.457 13.553 2.953 1.00 95.00 194 GLY A N 1
ATOM 1576 C CA . GLY A 1 194 ? 11.440 12.619 3.488 1.00 95.00 194 GLY A CA 1
ATOM 1577 C C . GLY A 1 194 ? 11.636 11.376 2.622 1.00 95.00 194 GLY A C 1
ATOM 1578 O O . GLY A 1 194 ? 10.883 11.112 1.686 1.00 95.00 194 GLY A O 1
ATOM 1579 N N . PHE A 1 195 ? 12.661 10.607 2.975 1.00 96.25 195 PHE A N 1
ATOM 1580 C CA . PHE A 1 195 ? 12.983 9.327 2.356 1.00 96.25 195 PHE A CA 1
ATOM 1581 C C . PHE A 1 195 ? 12.124 8.219 2.985 1.00 96.25 195 PHE A C 1
ATOM 1583 O O . PHE A 1 195 ? 12.247 7.959 4.184 1.00 96.25 195 PHE A O 1
ATOM 1590 N N . ALA A 1 196 ? 11.228 7.616 2.204 1.00 95.19 196 ALA A N 1
ATOM 1591 C CA . ALA A 1 196 ? 10.348 6.525 2.622 1.00 95.19 196 ALA A CA 1
ATOM 1592 C C . ALA A 1 196 ? 9.910 5.704 1.399 1.00 95.19 196 ALA A C 1
ATOM 1594 O O . ALA A 1 196 ? 9.772 6.273 0.318 1.00 95.19 196 ALA A O 1
ATOM 1595 N N . GLY A 1 197 ? 9.670 4.408 1.606 1.00 95.81 197 GLY A N 1
ATOM 1596 C CA . GLY A 1 197 ? 9.287 3.439 0.577 1.00 95.81 197 GLY A CA 1
ATOM 1597 C C . GLY A 1 197 ? 10.273 2.272 0.497 1.00 95.81 197 GLY A C 1
ATOM 1598 O O . GLY A 1 197 ? 11.340 2.296 1.119 1.00 95.81 197 GLY A O 1
ATOM 1599 N N . THR A 1 198 ? 9.907 1.246 -0.260 1.00 96.25 198 THR A N 1
ATOM 1600 C CA . THR A 1 198 ? 10.701 0.020 -0.419 1.00 96.25 198 THR A CA 1
ATOM 1601 C C . THR A 1 198 ? 11.728 0.166 -1.562 1.00 96.25 198 THR A C 1
ATOM 1603 O O . THR A 1 198 ? 11.330 0.550 -2.662 1.00 96.25 198 THR A O 1
ATOM 1606 N N . PRO A 1 199 ? 13.034 -0.138 -1.359 1.00 97.00 199 PRO A N 1
ATOM 1607 C CA . PRO A 1 199 ? 14.135 0.207 -2.274 1.00 97.00 199 PRO A CA 1
ATOM 1608 C C . PRO A 1 199 ? 13.909 -0.020 -3.777 1.00 97.00 199 PRO A C 1
ATOM 1610 O O . PRO A 1 199 ? 14.153 0.897 -4.555 1.00 97.00 199 PRO A O 1
ATOM 1613 N N . GLY A 1 200 ? 13.420 -1.195 -4.189 1.00 97.38 200 GLY A N 1
ATOM 1614 C CA . GLY A 1 200 ? 13.203 -1.536 -5.606 1.00 97.38 200 GLY A CA 1
ATOM 1615 C C . GLY A 1 200 ? 12.052 -0.784 -6.291 1.00 97.38 200 GLY A C 1
ATOM 1616 O O . GLY A 1 200 ? 11.947 -0.810 -7.512 1.00 97.38 200 GLY A O 1
ATOM 1617 N N . TYR A 1 201 ? 11.215 -0.088 -5.518 1.00 98.31 201 TYR A N 1
ATOM 1618 C CA . TYR A 1 201 ? 10.032 0.639 -5.993 1.00 98.31 201 TYR A CA 1
ATOM 1619 C C . TYR A 1 201 ? 10.164 2.159 -5.815 1.00 98.31 201 TYR A C 1
ATOM 1621 O O . TYR A 1 201 ? 9.268 2.910 -6.202 1.00 98.31 201 TYR A O 1
ATOM 1629 N N . LEU A 1 202 ? 11.272 2.634 -5.231 1.00 98.50 202 LEU A N 1
ATOM 1630 C CA . LEU A 1 202 ? 11.530 4.061 -5.040 1.00 98.50 202 LEU A CA 1
ATOM 1631 C C . LEU A 1 202 ? 11.705 4.763 -6.386 1.00 98.50 202 LEU A C 1
ATOM 1633 O O . LEU A 1 202 ? 12.413 4.273 -7.263 1.00 98.50 202 LEU A O 1
ATOM 1637 N N . SER A 1 203 ? 11.112 5.949 -6.524 1.00 98.69 203 SER A N 1
ATOM 1638 C CA . SER A 1 203 ? 11.285 6.770 -7.717 1.00 98.69 203 SER A CA 1
ATOM 1639 C C . SER A 1 203 ? 12.599 7.570 -7.693 1.00 98.69 203 SER A C 1
ATOM 1641 O O . SER A 1 203 ? 13.151 7.851 -6.617 1.00 98.69 203 SER A O 1
ATOM 1643 N N . PRO A 1 204 ? 13.124 7.979 -8.864 1.00 98.62 204 PRO A N 1
ATOM 1644 C CA . PRO A 1 204 ? 14.385 8.707 -8.966 1.00 98.62 204 PRO A CA 1
ATOM 1645 C C . PRO A 1 204 ? 14.419 9.994 -8.135 1.00 98.62 204 PRO A C 1
ATOM 1647 O O . PRO A 1 204 ? 15.427 10.279 -7.491 1.00 98.62 204 PRO A O 1
ATOM 1650 N N . GLU A 1 205 ? 13.332 10.765 -8.115 1.00 98.56 205 GLU A N 1
ATOM 1651 C CA . GLU A 1 205 ? 13.219 12.018 -7.361 1.00 98.56 205 GLU A CA 1
ATOM 1652 C C . GLU A 1 205 ? 13.300 11.805 -5.841 1.00 98.56 205 GLU A C 1
ATOM 1654 O O . GLU A 1 205 ? 13.933 12.602 -5.145 1.00 98.56 205 GLU A O 1
ATOM 1659 N N . VAL A 1 206 ? 12.777 10.690 -5.311 1.00 98.38 206 VAL A N 1
ATOM 1660 C CA . VAL A 1 206 ? 12.936 10.347 -3.886 1.00 98.38 206 VAL A CA 1
ATOM 1661 C C . VAL A 1 206 ? 14.404 10.048 -3.570 1.00 98.38 206 VAL A C 1
ATOM 1663 O O . VAL A 1 206 ? 14.931 10.531 -2.563 1.00 98.38 206 VAL A O 1
ATOM 1666 N N . LEU A 1 207 ? 15.093 9.308 -4.446 1.00 98.06 207 LEU A N 1
ATOM 1667 C CA . LEU A 1 207 ? 16.512 8.968 -4.281 1.00 9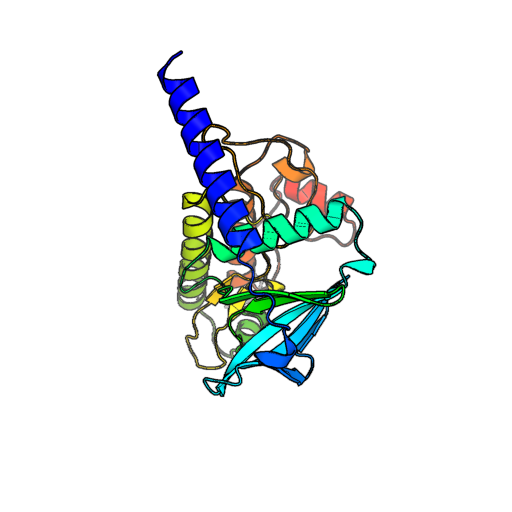8.06 207 LEU A CA 1
ATOM 1668 C C . LEU A 1 207 ? 17.444 10.178 -4.433 1.00 98.06 207 LEU A C 1
ATOM 1670 O O . LEU A 1 207 ? 18.484 10.243 -3.772 1.00 98.06 207 LEU A O 1
ATOM 1674 N N . ARG A 1 208 ? 17.086 11.137 -5.293 1.00 98.06 208 ARG A N 1
ATOM 1675 C CA . ARG A 1 208 ? 17.813 12.409 -5.462 1.00 98.06 208 ARG A CA 1
ATOM 1676 C C . ARG A 1 208 ? 17.525 13.420 -4.353 1.00 98.06 208 ARG A C 1
ATOM 1678 O O . ARG A 1 208 ? 18.258 14.394 -4.228 1.00 98.06 208 ARG A O 1
ATOM 1685 N N . LYS A 1 209 ? 16.545 13.134 -3.492 1.00 97.38 209 LYS A N 1
ATOM 1686 C CA . LYS A 1 209 ? 16.043 14.027 -2.441 1.00 97.38 209 LYS A CA 1
ATOM 1687 C C . LYS A 1 209 ? 15.370 15.294 -2.979 1.00 97.38 209 LYS A C 1
ATOM 1689 O O . LYS A 1 209 ? 15.375 16.333 -2.318 1.00 97.38 209 LYS A O 1
ATOM 1694 N N . ASP A 1 210 ? 14.780 15.189 -4.163 1.00 97.88 210 ASP A N 1
ATOM 1695 C CA . ASP A 1 210 ? 14.030 16.264 -4.801 1.00 97.88 210 ASP A CA 1
ATOM 1696 C C . ASP A 1 210 ? 12.610 16.352 -4.223 1.00 97.88 210 ASP A C 1
ATOM 1698 O O . ASP A 1 210 ? 12.106 15.428 -3.579 1.00 97.88 210 ASP A O 1
ATOM 1702 N N . ALA A 1 211 ? 11.927 17.474 -4.460 1.00 97.19 211 ALA A N 1
ATOM 1703 C CA . ALA A 1 211 ? 10.508 17.575 -4.141 1.00 97.19 211 ALA A CA 1
ATOM 1704 C C . ALA A 1 211 ? 9.703 16.596 -5.007 1.00 97.19 211 ALA A C 1
ATOM 1706 O O . ALA A 1 211 ? 9.836 16.588 -6.228 1.00 97.19 211 ALA A O 1
ATOM 1707 N N . TYR A 1 212 ? 8.819 15.822 -4.384 1.00 98.06 212 TYR A N 1
ATOM 1708 C CA . TYR A 1 212 ? 8.020 14.809 -5.068 1.00 98.06 212 TYR A CA 1
ATOM 1709 C C . TYR A 1 212 ? 6.550 14.884 -4.656 1.00 98.06 212 TYR A C 1
ATOM 1711 O O . TYR A 1 212 ? 6.186 15.612 -3.733 1.00 98.06 212 TYR A O 1
ATOM 1719 N N . GLY A 1 213 ? 5.691 14.155 -5.364 1.00 97.75 213 GLY A N 1
ATOM 1720 C CA . GLY A 1 213 ? 4.249 14.114 -5.126 1.00 97.75 213 GLY A CA 1
ATOM 1721 C C . GLY A 1 213 ? 3.641 12.848 -5.718 1.00 97.75 213 GLY A C 1
ATOM 1722 O O . GLY A 1 213 ? 4.279 11.805 -5.729 1.00 97.75 213 GLY A O 1
ATOM 1723 N N . LYS A 1 214 ? 2.429 12.950 -6.262 1.00 98.50 214 LYS A N 1
ATOM 1724 C CA . LYS A 1 214 ? 1.685 11.839 -6.887 1.00 98.50 214 LYS A CA 1
ATOM 1725 C C . LYS A 1 214 ? 2.484 10.961 -7.878 1.00 98.50 214 LYS A C 1
ATOM 1727 O O . LYS A 1 214 ? 2.279 9.750 -7.848 1.00 98.50 214 LYS A O 1
ATOM 1732 N N . PRO A 1 215 ? 3.397 11.495 -8.722 1.00 98.62 215 PRO A N 1
ATOM 1733 C CA . PRO A 1 215 ? 4.117 10.678 -9.706 1.00 98.62 215 PRO A CA 1
ATOM 1734 C C . PRO A 1 215 ? 4.962 9.529 -9.133 1.00 98.62 215 PRO A C 1
ATOM 1736 O O . PRO A 1 215 ? 5.200 8.564 -9.855 1.00 98.62 215 PRO A O 1
ATOM 1739 N N . VAL A 1 216 ? 5.354 9.571 -7.852 1.00 98.75 216 VAL A N 1
ATOM 1740 C CA . VAL A 1 216 ? 6.114 8.468 -7.229 1.00 98.75 216 VAL A CA 1
ATOM 1741 C C . VAL A 1 216 ? 5.329 7.153 -7.240 1.00 98.75 216 VAL A C 1
ATOM 1743 O O . VAL A 1 216 ? 5.907 6.087 -7.431 1.00 98.75 216 VAL A O 1
ATOM 1746 N N . ASP A 1 217 ? 4.002 7.224 -7.100 1.00 98.88 217 ASP A N 1
ATOM 1747 C CA . ASP A 1 217 ? 3.138 6.043 -7.140 1.00 98.88 217 ASP A CA 1
ATOM 1748 C C . ASP A 1 217 ? 3.032 5.485 -8.570 1.00 98.88 217 ASP A C 1
ATOM 1750 O O . ASP A 1 217 ? 2.919 4.277 -8.765 1.00 98.88 217 ASP A O 1
ATOM 1754 N N . VAL A 1 218 ? 3.114 6.356 -9.583 1.00 98.81 218 VAL A N 1
ATOM 1755 C CA . VAL A 1 218 ? 3.100 5.963 -11.003 1.00 98.81 218 VAL A CA 1
ATOM 1756 C C . VAL A 1 218 ? 4.397 5.245 -11.373 1.00 98.81 218 VAL A C 1
ATOM 1758 O O . VAL A 1 218 ? 4.352 4.240 -12.079 1.00 98.81 218 VAL A O 1
ATOM 1761 N N . TRP A 1 219 ? 5.540 5.706 -10.853 1.00 98.81 219 TRP A N 1
ATOM 1762 C CA . TRP A 1 219 ? 6.813 4.994 -10.989 1.00 98.81 219 TRP A CA 1
ATOM 1763 C C . TRP A 1 219 ? 6.715 3.572 -10.430 1.00 98.81 219 TRP A C 1
ATOM 1765 O O . TRP A 1 219 ? 7.024 2.610 -11.132 1.00 98.81 219 TRP A O 1
ATOM 1775 N N . ALA A 1 220 ? 6.212 3.431 -9.201 1.00 98.75 220 ALA A N 1
ATOM 1776 C CA . ALA A 1 220 ? 6.020 2.125 -8.581 1.00 98.75 220 ALA A CA 1
ATOM 1777 C C . ALA A 1 220 ? 5.047 1.237 -9.380 1.00 98.75 220 ALA A C 1
ATOM 1779 O O . ALA A 1 220 ? 5.318 0.052 -9.556 1.00 98.75 220 ALA A O 1
ATOM 1780 N N . CYS A 1 221 ? 3.969 1.798 -9.948 1.00 98.75 221 CYS A N 1
ATOM 1781 C CA . CYS A 1 221 ? 3.083 1.065 -10.864 1.00 98.75 221 CYS A CA 1
ATOM 1782 C C . CYS A 1 221 ? 3.820 0.548 -12.109 1.00 98.75 221 CYS A C 1
ATOM 1784 O O . CYS A 1 221 ? 3.528 -0.553 -12.564 1.00 98.75 221 CYS A O 1
ATOM 1786 N N . GLY A 1 222 ? 4.774 1.311 -12.652 1.00 98.62 222 GLY A N 1
ATOM 1787 C CA . GLY A 1 222 ? 5.616 0.870 -13.768 1.00 98.62 222 GLY A CA 1
ATOM 1788 C C . GLY A 1 222 ? 6.520 -0.305 -13.394 1.00 98.62 222 GLY A C 1
ATOM 1789 O O . GLY A 1 222 ? 6.606 -1.274 -14.146 1.00 98.62 222 GLY A O 1
ATOM 1790 N N . VAL A 1 223 ? 7.129 -0.258 -12.204 1.00 98.31 223 VAL A N 1
ATOM 1791 C CA . VAL A 1 223 ? 7.912 -1.378 -11.651 1.00 98.31 223 VAL A CA 1
ATOM 1792 C C . VAL A 1 223 ? 7.032 -2.621 -11.480 1.00 98.31 223 VAL A C 1
ATOM 1794 O O . VAL A 1 223 ? 7.411 -3.702 -11.919 1.00 98.31 223 VAL A O 1
ATOM 1797 N N . ILE A 1 224 ? 5.837 -2.465 -10.903 1.00 97.75 224 ILE A N 1
ATOM 1798 C CA . ILE A 1 224 ? 4.866 -3.553 -10.711 1.00 97.75 224 ILE A CA 1
ATOM 1799 C C . ILE A 1 224 ? 4.444 -4.150 -12.057 1.00 97.75 224 ILE A C 1
ATOM 1801 O O . ILE A 1 224 ? 4.520 -5.363 -12.218 1.00 97.75 224 ILE A O 1
ATOM 1805 N N . LEU A 1 225 ? 4.055 -3.325 -13.036 1.00 97.62 225 LEU A N 1
ATOM 1806 C CA . LEU A 1 225 ? 3.671 -3.791 -14.372 1.00 97.62 225 LEU A CA 1
ATOM 1807 C C . LEU A 1 225 ? 4.801 -4.583 -15.039 1.00 97.62 225 LEU A C 1
ATOM 1809 O O . LEU A 1 225 ? 4.536 -5.626 -15.627 1.00 97.62 225 LEU A O 1
ATOM 1813 N N . TYR A 1 226 ? 6.048 -4.121 -14.925 1.00 96.00 226 TYR A N 1
ATOM 1814 C CA . TYR A 1 226 ? 7.196 -4.852 -15.456 1.00 96.00 226 TYR A CA 1
ATOM 1815 C C . TYR A 1 226 ? 7.274 -6.260 -14.845 1.00 96.00 226 TYR A C 1
ATOM 1817 O O . TYR A 1 226 ? 7.318 -7.242 -15.583 1.00 96.00 226 TYR A O 1
ATOM 1825 N N . ILE A 1 227 ? 7.192 -6.378 -13.513 1.00 93.62 227 ILE A N 1
ATOM 1826 C CA . ILE A 1 227 ? 7.233 -7.686 -12.837 1.00 93.62 227 ILE A CA 1
ATOM 1827 C C . ILE A 1 227 ? 6.040 -8.554 -13.255 1.00 93.62 227 ILE A C 1
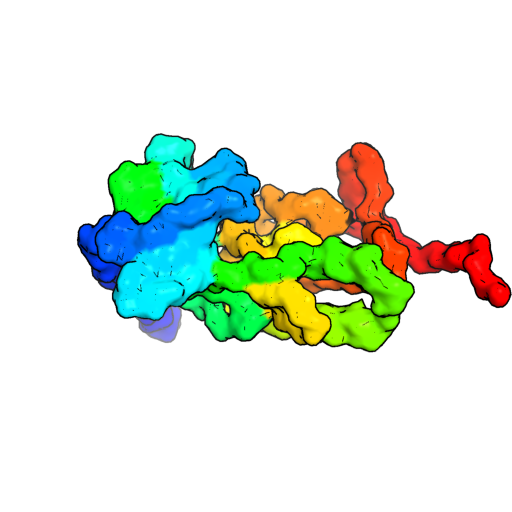ATOM 1829 O O . ILE A 1 227 ? 6.222 -9.742 -13.502 1.00 93.62 227 ILE A O 1
ATOM 1833 N N . LEU A 1 228 ? 4.838 -7.985 -13.387 1.00 92.88 228 LEU A N 1
ATOM 1834 C CA . LEU A 1 228 ? 3.665 -8.738 -13.844 1.00 92.88 228 LEU A CA 1
ATOM 1835 C C . LEU A 1 228 ? 3.867 -9.338 -15.242 1.00 92.88 228 LEU A C 1
ATOM 1837 O O . LEU A 1 228 ? 3.304 -10.388 -15.523 1.00 92.88 228 LEU A O 1
ATOM 1841 N N . LEU A 1 229 ? 4.642 -8.694 -16.116 1.00 93.06 229 LEU A N 1
ATOM 1842 C CA . LEU A 1 229 ? 4.848 -9.159 -17.488 1.00 93.06 229 LEU A CA 1
ATOM 1843 C C . LEU A 1 229 ? 5.985 -10.177 -17.624 1.00 93.06 229 LEU A C 1
ATOM 1845 O O . LEU A 1 229 ? 5.873 -11.084 -18.444 1.00 93.06 229 LEU A O 1
ATOM 1849 N N . VAL A 1 230 ? 7.076 -10.031 -16.862 1.00 90.50 230 VAL A N 1
ATOM 1850 C CA . VAL A 1 230 ? 8.285 -10.861 -17.058 1.00 90.50 230 VAL A CA 1
ATOM 1851 C C . VAL A 1 230 ? 8.747 -11.638 -15.823 1.00 90.50 230 VAL A C 1
ATOM 1853 O O . VAL A 1 230 ? 9.671 -12.441 -15.921 1.00 90.50 230 VAL A O 1
ATOM 1856 N N . GLY A 1 231 ? 8.113 -11.439 -14.668 1.00 89.38 231 GLY A N 1
ATOM 1857 C CA . GLY A 1 231 ? 8.369 -12.197 -13.438 1.00 89.38 231 GLY A CA 1
ATOM 1858 C C . GLY A 1 231 ? 9.604 -11.769 -12.636 1.00 89.38 231 GLY A C 1
ATOM 1859 O O . GLY A 1 231 ? 9.861 -12.339 -11.579 1.00 89.38 231 GLY A O 1
ATOM 1860 N N . TYR A 1 232 ? 10.358 -10.764 -13.089 1.00 90.31 232 TYR A N 1
ATOM 1861 C CA . TYR A 1 232 ? 11.516 -10.209 -12.377 1.00 90.31 232 TYR A CA 1
ATOM 1862 C C . TYR A 1 232 ? 11.486 -8.670 -12.384 1.00 90.31 232 TYR A C 1
ATOM 1864 O O . TYR A 1 232 ? 10.851 -8.079 -13.259 1.00 90.31 232 TYR A O 1
ATOM 1872 N N . PRO A 1 233 ? 12.115 -7.993 -11.405 1.00 94.56 233 PRO A N 1
ATOM 1873 C CA . PRO A 1 233 ? 12.091 -6.534 -11.318 1.00 94.56 233 PRO A CA 1
ATOM 1874 C C . PRO A 1 233 ? 12.971 -5.857 -12.385 1.00 94.56 233 PRO A C 1
ATOM 1876 O O . PRO A 1 233 ? 14.032 -6.380 -12.718 1.00 94.56 233 PRO A O 1
ATOM 1879 N N . PRO A 1 234 ? 12.592 -4.656 -12.868 1.00 96.69 234 PRO A N 1
ATOM 1880 C CA . PRO A 1 234 ? 13.380 -3.890 -13.840 1.00 96.69 234 PRO A CA 1
ATOM 1881 C C . PRO A 1 234 ? 14.679 -3.317 -13.262 1.00 96.69 234 PRO A C 1
ATOM 1883 O O . PRO A 1 234 ? 15.592 -2.988 -14.012 1.00 96.69 234 PRO A O 1
ATOM 1886 N N . PHE A 1 235 ? 14.749 -3.163 -11.937 1.00 97.38 235 PHE A N 1
ATOM 1887 C CA . PHE A 1 235 ? 15.925 -2.680 -11.220 1.00 97.38 235 PHE A CA 1
ATOM 1888 C C . PHE A 1 235 ? 16.256 -3.667 -10.109 1.00 97.38 235 PHE A C 1
ATOM 1890 O O . PHE A 1 235 ? 15.416 -3.935 -9.244 1.00 97.38 235 PHE A O 1
ATOM 1897 N N . TRP A 1 236 ? 17.478 -4.190 -10.113 1.00 95.38 236 TRP A N 1
ATOM 1898 C CA . TRP A 1 236 ? 17.941 -5.113 -9.085 1.00 95.38 236 TRP A CA 1
ATOM 1899 C C . TRP A 1 236 ? 19.463 -5.086 -8.978 1.00 95.38 236 TRP A C 1
ATOM 1901 O O . TRP A 1 236 ? 20.181 -5.083 -9.976 1.00 95.38 236 TRP A O 1
ATOM 1911 N N . ASP A 1 237 ? 19.950 -5.051 -7.745 1.00 96.88 237 ASP A N 1
ATOM 1912 C CA . ASP A 1 237 ? 21.350 -5.269 -7.397 1.00 96.88 237 ASP A CA 1
ATOM 1913 C C . ASP A 1 237 ? 21.400 -5.660 -5.917 1.00 96.88 237 ASP A C 1
ATOM 1915 O O . ASP A 1 237 ? 20.618 -5.142 -5.112 1.00 96.88 237 ASP A O 1
ATOM 1919 N N . GLU A 1 238 ? 22.322 -6.545 -5.548 1.00 95.75 238 GLU A N 1
ATOM 1920 C CA . GLU A 1 238 ? 22.578 -6.885 -4.144 1.00 95.75 238 GLU A CA 1
ATOM 1921 C C . GLU A 1 238 ? 23.131 -5.681 -3.363 1.00 95.75 238 GLU A C 1
ATOM 1923 O O . GLU A 1 238 ? 22.882 -5.534 -2.165 1.00 95.75 238 GLU A O 1
ATOM 1928 N N . ASP A 1 239 ? 23.864 -4.789 -4.039 1.00 97.69 239 ASP A N 1
ATOM 1929 C CA . ASP A 1 239 ? 24.342 -3.537 -3.463 1.00 97.69 239 ASP A CA 1
ATOM 1930 C C . ASP A 1 239 ? 23.305 -2.430 -3.654 1.00 97.69 239 ASP A C 1
ATOM 1932 O O . ASP A 1 239 ? 23.037 -1.947 -4.759 1.00 97.69 239 ASP A O 1
ATOM 1936 N N . GLN A 1 240 ? 22.768 -1.959 -2.532 1.00 97.06 240 GLN A N 1
ATOM 1937 C CA . GLN A 1 240 ? 21.742 -0.922 -2.512 1.00 97.06 240 GLN A CA 1
ATOM 1938 C C . GLN A 1 240 ? 22.185 0.384 -3.202 1.00 97.06 240 GLN A C 1
ATOM 1940 O O . GLN A 1 240 ? 21.359 1.088 -3.785 1.00 97.06 240 GLN A O 1
ATOM 1945 N N . SER A 1 241 ? 23.474 0.732 -3.164 1.00 97.50 241 SER A N 1
ATOM 1946 C CA . SER A 1 241 ? 23.989 1.939 -3.823 1.00 97.50 241 SER A CA 1
ATOM 1947 C C . SER A 1 241 ? 23.975 1.791 -5.341 1.00 97.50 241 SER A C 1
ATOM 1949 O O . SER A 1 241 ? 23.648 2.755 -6.042 1.00 97.50 241 SER A O 1
ATOM 1951 N N . ARG A 1 242 ? 24.285 0.591 -5.849 1.00 98.19 242 ARG A N 1
ATOM 1952 C CA . ARG A 1 242 ? 24.184 0.276 -7.281 1.00 98.19 242 ARG A CA 1
ATOM 1953 C C . ARG A 1 242 ? 22.730 0.205 -7.739 1.00 98.19 242 ARG A C 1
ATOM 1955 O O . ARG A 1 242 ? 22.411 0.841 -8.742 1.00 98.19 242 ARG A O 1
ATOM 1962 N N . LEU A 1 243 ? 21.838 -0.414 -6.962 1.00 98.25 243 LEU A N 1
ATOM 1963 C CA . LEU A 1 243 ? 20.390 -0.381 -7.215 1.00 98.25 243 LEU A CA 1
ATOM 1964 C C . LEU A 1 243 ? 19.884 1.065 -7.347 1.00 98.25 243 LEU A C 1
ATOM 1966 O O . LEU A 1 243 ? 19.238 1.433 -8.327 1.00 98.25 243 LEU A O 1
ATOM 1970 N N . TYR A 1 244 ? 20.238 1.930 -6.393 1.00 98.44 244 TYR A N 1
ATOM 1971 C CA . TYR A 1 244 ? 19.850 3.340 -6.441 1.00 98.44 244 TYR A CA 1
ATOM 1972 C C . TYR A 1 244 ? 20.456 4.086 -7.630 1.00 98.44 244 TYR A C 1
ATOM 1974 O O . TYR A 1 244 ? 19.840 5.026 -8.136 1.00 98.44 244 TYR A O 1
ATOM 1982 N N . ALA A 1 245 ? 21.657 3.716 -8.080 1.00 98.44 245 ALA A N 1
ATOM 1983 C CA . ALA A 1 245 ? 22.250 4.284 -9.286 1.00 98.44 245 ALA A CA 1
ATOM 1984 C C . ALA A 1 245 ? 21.466 3.883 -10.546 1.00 98.44 245 ALA A C 1
ATOM 1986 O O . ALA A 1 245 ? 21.159 4.768 -11.345 1.00 98.44 245 ALA A O 1
ATOM 1987 N N . GLN A 1 246 ? 21.077 2.608 -10.679 1.00 98.38 246 GLN A N 1
ATOM 1988 C CA . GLN A 1 246 ? 20.248 2.119 -11.790 1.00 98.38 246 GLN A CA 1
ATOM 1989 C C . GLN A 1 246 ? 18.908 2.866 -11.855 1.00 98.38 246 GLN A C 1
ATOM 1991 O O . GLN A 1 246 ? 18.573 3.443 -12.891 1.00 98.38 246 GLN A O 1
ATOM 1996 N N . ILE A 1 247 ? 18.195 2.955 -10.724 1.00 98.56 247 ILE A N 1
ATOM 1997 C CA . ILE A 1 247 ? 16.910 3.667 -10.619 1.00 98.56 247 ILE A CA 1
ATOM 1998 C C . ILE A 1 247 ? 17.078 5.138 -11.013 1.00 98.56 247 ILE A C 1
ATOM 2000 O O . ILE A 1 247 ? 16.351 5.644 -11.863 1.00 98.56 247 ILE A O 1
ATOM 2004 N N . LYS A 1 248 ? 18.073 5.842 -10.449 1.00 98.50 248 LYS A N 1
ATOM 2005 C CA . LYS A 1 248 ? 18.326 7.257 -10.780 1.00 98.50 248 LYS A CA 1
ATOM 2006 C C . LYS A 1 248 ? 18.680 7.476 -12.250 1.00 98.50 248 LYS A C 1
ATOM 2008 O O . LYS A 1 248 ? 18.428 8.571 -12.750 1.00 98.50 248 LYS A O 1
ATOM 2013 N N . ALA A 1 249 ? 19.290 6.501 -12.912 1.00 98.12 249 ALA A N 1
ATOM 2014 C CA . ALA A 1 249 ? 19.603 6.572 -14.334 1.00 98.12 249 ALA A CA 1
ATOM 2015 C C . ALA A 1 249 ? 18.421 6.155 -15.227 1.00 98.12 249 ALA A C 1
ATOM 2017 O O . ALA A 1 249 ? 18.469 6.404 -16.427 1.00 98.12 249 ALA A O 1
ATOM 2018 N N . GLY A 1 250 ? 17.376 5.532 -14.666 1.00 97.62 250 GLY A N 1
ATOM 2019 C CA . GLY A 1 250 ? 16.346 4.857 -15.456 1.00 97.62 250 GLY A CA 1
ATOM 2020 C C . GLY A 1 250 ? 16.925 3.699 -16.272 1.00 97.62 250 GLY A C 1
ATOM 2021 O O . GLY A 1 250 ? 16.460 3.440 -17.376 1.00 97.62 250 GLY A O 1
ATOM 2022 N N . ALA A 1 251 ? 17.971 3.047 -15.758 1.00 96.88 251 ALA A N 1
ATOM 2023 C CA . ALA A 1 251 ? 18.684 1.980 -16.446 1.00 96.88 251 ALA A CA 1
ATOM 2024 C C . ALA A 1 251 ? 17.951 0.644 -16.263 1.00 96.88 251 ALA A C 1
ATOM 2026 O O . ALA A 1 251 ? 18.286 -0.130 -15.372 1.00 96.88 251 ALA A O 1
ATOM 2027 N N . PHE A 1 252 ? 16.940 0.411 -17.098 1.00 95.69 252 PHE A N 1
ATOM 2028 C CA . PHE A 1 252 ? 16.266 -0.875 -17.274 1.00 95.69 252 PHE A CA 1
ATOM 2029 C C . PHE A 1 252 ? 16.239 -1.222 -18.765 1.00 95.69 252 PHE A C 1
ATOM 2031 O O . PHE A 1 252 ? 16.339 -0.336 -19.619 1.00 95.69 252 PHE A O 1
ATOM 2038 N N . ASP A 1 253 ? 16.076 -2.497 -19.089 1.00 92.62 253 ASP A N 1
ATOM 2039 C CA . ASP A 1 253 ? 15.900 -2.953 -20.460 1.00 92.62 253 ASP A CA 1
ATOM 2040 C C . ASP A 1 253 ? 14.841 -4.061 -20.556 1.00 92.62 253 ASP A C 1
ATOM 2042 O O . ASP A 1 253 ? 14.267 -4.515 -19.563 1.00 92.62 253 ASP A O 1
ATOM 2046 N N . TYR A 1 254 ? 14.538 -4.464 -21.786 1.00 90.56 254 TYR A N 1
ATOM 2047 C CA . TYR A 1 254 ? 13.711 -5.629 -22.069 1.00 90.56 254 TYR A CA 1
ATOM 2048 C C . TYR A 1 254 ? 14.632 -6.715 -22.612 1.00 90.56 254 TYR A C 1
ATOM 2050 O O . TYR A 1 254 ? 14.851 -6.808 -23.824 1.00 90.56 254 TYR A O 1
ATOM 2058 N N . HIS A 1 255 ? 15.233 -7.502 -21.719 1.00 80.88 255 HIS A N 1
ATOM 2059 C CA . HIS A 1 255 ? 16.032 -8.644 -22.139 1.00 80.88 255 HIS A CA 1
ATOM 2060 C C . HIS A 1 255 ? 15.187 -9.566 -23.028 1.00 80.88 255 HIS A C 1
ATOM 2062 O O . HIS A 1 255 ? 14.109 -10.022 -22.647 1.00 80.88 255 HIS A O 1
ATOM 2068 N N . ARG A 1 256 ? 15.685 -9.880 -24.229 1.00 62.91 256 ARG A N 1
ATOM 2069 C CA . ARG A 1 256 ? 15.137 -11.004 -24.990 1.00 62.91 256 ARG A CA 1
ATOM 2070 C C . ARG A 1 256 ? 15.464 -12.270 -24.215 1.00 62.91 256 ARG A C 1
ATOM 2072 O O . ARG A 1 256 ? 16.642 -12.574 -24.043 1.00 62.91 256 ARG A O 1
ATOM 2079 N N . GLN A 1 257 ? 14.451 -13.034 -23.815 1.00 56.25 257 GLN A N 1
ATOM 2080 C CA . GLN A 1 257 ? 14.681 -14.427 -23.455 1.00 56.25 257 GLN A CA 1
ATOM 2081 C C . GLN A 1 257 ? 15.299 -15.115 -24.676 1.00 56.25 257 GLN A C 1
ATOM 2083 O O . GLN A 1 257 ? 14.660 -15.298 -25.714 1.00 56.25 257 GLN A O 1
ATOM 2088 N N . SER A 1 258 ? 16.583 -15.446 -24.590 1.00 47.41 258 SER A N 1
ATOM 2089 C CA . SER A 1 258 ? 17.259 -16.295 -25.561 1.00 47.41 258 SER A CA 1
ATOM 2090 C C . SER A 1 258 ? 16.741 -17.722 -25.390 1.00 47.41 258 SER A C 1
ATOM 2092 O O . SER A 1 258 ? 17.388 -18.541 -24.747 1.00 47.41 258 SER A O 1
ATOM 2094 N N . GLY A 1 259 ? 15.552 -18.007 -25.924 1.00 50.56 259 GLY A N 1
ATOM 2095 C CA . 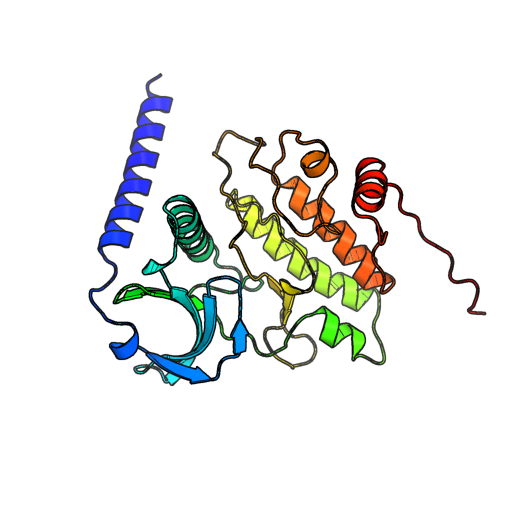GLY A 1 259 ? 15.003 -19.359 -25.937 1.00 50.56 259 GLY A CA 1
ATOM 2096 C C . GLY A 1 259 ? 13.484 -19.417 -25.903 1.00 50.56 259 GLY A C 1
ATOM 2097 O O . GLY A 1 259 ? 12.907 -19.689 -24.862 1.00 50.56 259 GLY A O 1
ATOM 2098 N N . THR A 1 260 ? 12.846 -19.227 -27.053 1.00 38.44 260 THR A N 1
ATOM 2099 C CA . THR A 1 260 ? 11.629 -19.963 -27.437 1.00 38.44 260 THR A CA 1
ATOM 2100 C C . THR A 1 260 ? 11.442 -19.791 -28.945 1.00 38.44 260 THR A C 1
ATOM 2102 O O . THR A 1 260 ? 11.050 -18.732 -29.432 1.00 38.44 260 THR A O 1
ATOM 2105 N N . ARG A 1 261 ? 11.860 -20.823 -29.685 1.00 36.38 261 ARG A N 1
ATOM 2106 C CA . ARG A 1 261 ? 11.326 -21.149 -31.010 1.00 36.38 261 ARG A CA 1
ATOM 2107 C C . ARG A 1 261 ? 10.114 -22.042 -30.812 1.00 36.38 261 ARG A C 1
ATOM 2109 O O . ARG A 1 261 ? 10.170 -22.834 -29.845 1.00 36.38 261 ARG A O 1
#

InterPro domains:
  IPR000719 Protein kinase domain [PF00069] (34-248)
  IPR000719 Protein kinase domain [PS50011] (34-261)
  IPR000719 Protein kinase domain [SM00220] (34-258)
  IPR008271 Serine/threonine-protein kinase, active site [PS00108] (152-164)
  IPR011009 Protein kinase-like domain superfamily [SSF56112] (32-249)
  IPR017441 Protein kinase, ATP binding site [PS00107] (40-63)

Nearest PDB structures (foldseek):
  3soa-assembly1_A  TM=9.775E-01  e=2.093E-31  Homo sapiens
  8r4o-assembly1_A  TM=9.167E-01  e=1.170E-22  Homo sapiens
  8r4o-assembly4_G  TM=9.090E-01  e=9.292E-23  Homo sapiens
  2wei-assembly1_A  TM=8.363E-01  e=1.675E-20  Cryptosporidium parvum Iowa II
  8p5l-assembly2_B  TM=8.811E-01  e=1.600E-18  Homo sapiens

Secondary structure (DSSP, 8-state):
-HHHHHHHHHHHHHHHHHHHHHHTS-S--HHHHEEEEEEEEE-SSEEEEEEEETTT--EEEEEEEEGGG--HHHHHHHHHHHHHHHH---TTB--EEEEEEETTEEEEEEE---S-BHHHHHHH-S---HHHHHHHHHHHHHHHHHHHHTTEE----SGGGEEESSSSTTPPEEE---TT-EEPPTT-S-B---S-S-GGG--HHHHHT--B-THHHHHHHHHHHHHHHHSS-SS--SSHHHHHHHHHHT-------S---